Protein AF-0000000072161279 (afdb_homodimer)

Organism: Symbiodinium microadriaticum (NCBI:txid2951)

Secondary structure (DSSP, 8-state):
-EEEEE-SSSS-EEEEES--SEEEEE--HHHHHHH-SSSEEEEEE-GGGEEEES-EEEEEEETTEEEEEETTT--EEEEEETTEEEEEGGGG-BTTB--GGG----EESGGG-SS---SS--B-SSS---TTS--S-----THHHHHHHHHHHHHHHHHHHT-/-EEEEE-SSSS-EEEEES--SEEEEE--HHHHHHH-SSSEEEEEE-GGGEEEES-EEEEEEETTEEEEEETTT--EEEEEETTEEEEEGGGG-BTTB--GGG----EESGGG-SS---SS--B-SSS---TTS--S-----THHHHHHHHHHHHHHHHHHHT-

pLDDT: mean 83.41, std 23.62, range [30.5, 98.81]

Radius of gyration: 21.53 Å; Cα contacts (8 Å, |Δi|>4): 713; chains: 2; bounding box: 60×48×80 Å

Structure (mmCIF, N/CA/C/O backbone):
data_AF-0000000072161279-model_v1
#
loop_
_entity.id
_entity.type
_entity.pdbx_description
1 polymer 'CENP-V/GFA domain-containing protein'
#
loop_
_atom_site.group_PDB
_atom_site.id
_atom_site.type_symbol
_atom_site.label_atom_id
_atom_site.label_alt_id
_atom_site.label_comp_id
_atom_site.label_asym_id
_atom_site.label_entity_id
_atom_site.label_seq_id
_atom_site.pdbx_PDB_ins_code
_atom_site.Cartn_x
_atom_site.Cartn_y
_atom_site.Cartn_z
_atom_site.occupancy
_atom_site.B_iso_or_equiv
_atom_site.auth_seq_id
_atom_site.auth_comp_id
_atom_site.auth_asym_id
_atom_site.auth_atom_id
_atom_site.pdbx_PDB_model_num
ATOM 1 N N . MET A 1 1 ? -3.938 17.875 14.328 1 93.5 1 MET A N 1
ATOM 2 C CA . MET A 1 1 ? -3.998 16.578 14.992 1 93.5 1 MET A CA 1
ATOM 3 C C . MET A 1 1 ? -2.756 16.344 15.852 1 93.5 1 MET A C 1
ATOM 5 O O . MET A 1 1 ? -1.727 16.984 15.641 1 93.5 1 MET A O 1
ATOM 9 N N . ASP A 1 2 ? -2.918 15.57 16.938 1 96.62 2 ASP A N 1
ATOM 10 C CA . ASP A 1 2 ? -1.874 15.078 17.828 1 96.62 2 ASP A CA 1
ATOM 11 C C . ASP A 1 2 ? -2.004 13.578 18.047 1 96.62 2 ASP A C 1
ATOM 13 O O . ASP A 1 2 ? -2.793 13.133 18.891 1 96.62 2 ASP A O 1
ATOM 17 N N . VAL A 1 3 ? -1.207 12.789 17.312 1 96.94 3 VAL A N 1
ATOM 18 C CA . VAL A 1 3 ? -1.351 11.336 17.359 1 96.94 3 VAL A CA 1
ATOM 19 C C . VAL A 1 3 ? 0.025 10.68 17.297 1 96.94 3 VAL A C 1
ATOM 21 O O . VAL A 1 3 ? 0.968 11.25 16.734 1 96.94 3 VAL A O 1
ATOM 24 N N . GLU A 1 4 ? 0.116 9.586 17.969 1 97.94 4 GLU A N 1
ATOM 25 C CA . GLU A 1 4 ? 1.281 8.719 17.844 1 97.94 4 GLU A CA 1
ATOM 26 C C . GLU A 1 4 ? 0.918 7.414 17.141 1 97.94 4 GLU A C 1
ATOM 28 O O . GLU A 1 4 ? -0.061 6.758 17.5 1 97.94 4 GLU A O 1
ATOM 33 N N . VAL A 1 5 ? 1.663 7.121 16.156 1 97.94 5 VAL A N 1
ATOM 34 C CA . VAL A 1 5 ? 1.455 5.875 15.422 1 97.94 5 VAL A CA 1
ATOM 35 C C . VAL A 1 5 ? 2.773 5.109 15.32 1 97.94 5 VAL A C 1
ATOM 37 O O . VAL A 1 5 ? 3.85 5.695 15.469 1 97.94 5 VAL A O 1
ATOM 40 N N . THR A 1 6 ? 2.695 3.768 15.102 1 98.12 6 THR A N 1
ATOM 41 C CA . THR A 1 6 ? 3.906 2.955 15.094 1 98.12 6 THR A CA 1
ATOM 42 C C . THR A 1 6 ? 3.924 2.02 13.891 1 98.12 6 THR A C 1
ATOM 44 O O . THR A 1 6 ? 2.896 1.818 13.234 1 98.12 6 THR A O 1
ATOM 47 N N . CYS A 1 7 ? 5.16 1.545 13.633 1 97.94 7 CYS A N 1
ATOM 48 C CA . CYS A 1 7 ? 5.266 0.43 12.695 1 97.94 7 CYS A CA 1
ATOM 49 C C . CYS A 1 7 ? 4.582 -0.813 13.25 1 97.94 7 CYS A C 1
ATOM 51 O O . CYS A 1 7 ? 4.023 -0.782 14.352 1 97.94 7 CYS A O 1
ATOM 53 N N . CYS A 1 8 ? 4.594 -1.828 12.484 1 96.44 8 CYS A N 1
ATOM 54 C CA . CYS A 1 8 ? 3.855 -3.037 12.836 1 96.44 8 CYS A CA 1
ATOM 55 C C . CYS A 1 8 ? 4.414 -3.67 14.102 1 96.44 8 CYS A C 1
ATOM 57 O O . CYS A 1 8 ? 3.658 -4.156 14.945 1 96.44 8 CYS A O 1
ATOM 59 N N . CYS A 1 9 ? 5.676 -3.676 14.297 1 97.31 9 CYS A N 1
ATOM 60 C CA . CYS A 1 9 ? 6.297 -4.355 15.43 1 97.31 9 CYS A CA 1
ATOM 61 C C . CYS A 1 9 ? 6.445 -3.414 16.625 1 97.31 9 CYS A C 1
ATOM 63 O O . CYS A 1 9 ? 6.762 -3.85 17.734 1 97.31 9 CYS A O 1
ATOM 65 N N . GLY A 1 10 ? 6.312 -2.15 16.375 1 97.81 10 GLY A N 1
ATOM 66 C CA . GLY A 1 10 ? 6.371 -1.2 17.469 1 97.81 10 GLY A CA 1
ATOM 67 C C . GLY A 1 10 ? 7.75 -0.602 17.672 1 97.81 10 GLY A C 1
ATOM 68 O O . GLY A 1 10 ? 7.934 0.272 18.531 1 97.81 10 GLY A O 1
ATOM 69 N N . ASP A 1 11 ? 8.727 -0.953 16.859 1 98.31 11 ASP A N 1
ATOM 70 C CA . ASP A 1 11 ? 10.109 -0.522 17.047 1 98.31 11 ASP A CA 1
ATOM 71 C C . ASP A 1 11 ? 10.289 0.946 16.672 1 98.31 11 ASP A C 1
ATOM 73 O O . ASP A 1 11 ? 11.203 1.612 17.156 1 98.31 11 ASP A O 1
ATOM 77 N N . VAL A 1 12 ? 9.5 1.467 15.789 1 98.75 12 VAL A N 1
ATOM 78 C CA . VAL A 1 12 ? 9.586 2.855 15.344 1 98.75 12 VAL A CA 1
ATOM 79 C C . VAL A 1 12 ? 8.234 3.537 15.539 1 98.75 12 VAL A C 1
ATOM 81 O O . VAL A 1 12 ? 7.188 2.973 15.203 1 98.75 12 VAL A O 1
ATOM 84 N N . ALA A 1 13 ? 8.227 4.727 16.094 1 98.69 13 ALA A N 1
ATOM 85 C CA . ALA A 1 13 ? 7.027 5.52 16.328 1 98.69 13 ALA A CA 1
ATOM 86 C C . ALA A 1 13 ? 7.129 6.887 15.656 1 98.69 13 ALA A C 1
ATOM 88 O O . ALA A 1 13 ? 8.211 7.48 15.602 1 98.69 13 ALA A O 1
ATOM 89 N N . LEU A 1 14 ? 6.062 7.352 15.102 1 98.81 14 LEU A N 1
ATOM 90 C CA . LEU A 1 14 ? 5.91 8.719 14.609 1 98.81 14 LEU A CA 1
ATOM 91 C C . LEU A 1 14 ? 4.961 9.508 15.492 1 98.81 14 LEU A C 1
ATOM 93 O O . LEU A 1 14 ? 3.818 9.102 15.711 1 98.81 14 LEU A O 1
ATOM 97 N N . GLN A 1 15 ? 5.449 10.555 16.031 1 98.75 15 GLN A N 1
ATOM 98 C CA . GLN A 1 15 ? 4.59 11.531 16.688 1 98.75 15 GLN A CA 1
ATOM 99 C C . GLN A 1 15 ? 4.203 12.656 15.727 1 98.75 15 GLN A C 1
ATOM 101 O O . GLN A 1 15 ? 5.07 13.383 15.234 1 98.75 15 GLN A O 1
ATOM 106 N N . ILE A 1 16 ? 2.92 12.758 15.461 1 98.25 16 ILE A N 1
ATOM 107 C CA . ILE A 1 16 ? 2.428 13.758 14.516 1 98.25 16 ILE A CA 1
ATOM 108 C C . ILE A 1 16 ? 1.674 14.852 15.273 1 98.25 16 ILE A C 1
ATOM 110 O O . ILE A 1 16 ? 0.723 14.562 16 1 98.25 16 ILE A O 1
ATOM 114 N N . ARG A 1 17 ? 2.182 16.078 15.062 1 97.31 17 ARG A N 1
ATOM 115 C CA . ARG A 1 17 ? 1.536 17.25 15.648 1 97.31 17 ARG A CA 1
ATOM 116 C C . ARG A 1 17 ? 1.262 18.312 14.594 1 97.31 17 ARG A C 1
ATOM 118 O O . ARG A 1 17 ? 2.193 18.844 13.984 1 97.31 17 ARG A O 1
ATOM 125 N N . GLY A 1 18 ? 0.03 18.609 14.398 1 94 18 GLY A N 1
ATOM 126 C CA . GLY A 1 18 ? -0.326 19.641 13.438 1 94 18 GLY A CA 1
ATOM 127 C C . GLY A 1 18 ? -1.234 19.125 12.328 1 94 18 GLY A C 1
ATOM 128 O O . GLY A 1 18 ? -1.704 17.984 12.383 1 94 18 GLY A O 1
ATOM 129 N N . THR A 1 19 ? -1.524 20.031 11.414 1 92.69 19 THR A N 1
ATOM 130 C CA . THR A 1 19 ? -2.395 19.75 10.281 1 92.69 19 THR A CA 1
ATOM 131 C C . THR A 1 19 ? -1.573 19.469 9.031 1 92.69 19 THR A C 1
ATOM 133 O O . THR A 1 19 ? -0.547 20.109 8.797 1 92.69 19 THR A O 1
ATOM 136 N N . PRO A 1 20 ? -2.039 18.422 8.273 1 96.38 20 PRO A N 1
ATOM 137 C CA . PRO A 1 20 ? -1.331 18.219 7.008 1 96.38 20 PRO A CA 1
ATOM 138 C C . PRO A 1 20 ? -1.441 19.422 6.074 1 96.38 20 PRO A C 1
ATOM 140 O O . PRO A 1 20 ? -2.438 20.141 6.109 1 96.38 20 PRO A O 1
ATOM 143 N N . VAL A 1 21 ? -0.394 19.609 5.348 1 93.31 21 VAL A N 1
ATOM 144 C CA . VAL A 1 21 ? -0.423 20.578 4.266 1 93.31 21 VAL A CA 1
ATOM 145 C C . VAL A 1 21 ? -1.441 20.156 3.211 1 93.31 21 VAL A C 1
ATOM 147 O O . VAL A 1 21 ? -2.129 21 2.629 1 93.31 21 VAL A O 1
ATOM 150 N N . SER A 1 22 ? -1.491 18.891 3.002 1 93.94 22 SER A N 1
ATOM 151 C CA . SER A 1 22 ? -2.406 18.281 2.045 1 93.94 22 SER A CA 1
ATOM 152 C C . SER A 1 22 ? -2.432 16.766 2.201 1 93.94 22 SER A C 1
ATOM 154 O O . SER A 1 22 ? -1.776 16.219 3.09 1 93.94 22 SER A O 1
ATOM 156 N N . ALA A 1 23 ? -3.26 16.156 1.443 1 96.69 23 ALA A N 1
ATOM 157 C CA . ALA A 1 23 ? -3.322 14.703 1.304 1 96.69 23 ALA A CA 1
ATOM 158 C C . ALA A 1 23 ? -3.766 14.305 -0.101 1 96.69 23 ALA A C 1
ATOM 160 O O . ALA A 1 23 ? -4.613 14.969 -0.702 1 96.69 23 ALA A O 1
ATOM 161 N N . CYS A 1 24 ? -3.191 13.203 -0.609 1 96.88 24 CYS A N 1
ATOM 162 C CA . CYS A 1 24 ? -3.506 12.859 -1.991 1 96.88 24 CYS A CA 1
ATOM 163 C C . CYS A 1 24 ? -3.27 11.375 -2.252 1 96.88 24 CYS A C 1
ATOM 165 O O . CYS A 1 24 ? -2.697 10.68 -1.414 1 96.88 24 CYS A O 1
ATOM 167 N N . TYR A 1 25 ? -3.82 10.906 -3.377 1 97.69 25 TYR A N 1
ATOM 168 C CA . TYR A 1 25 ? -3.451 9.641 -3.996 1 97.69 25 TYR A CA 1
ATOM 169 C C . TYR A 1 25 ? -2.42 9.852 -5.098 1 97.69 25 TYR A C 1
ATOM 171 O O . TYR A 1 25 ? -2.639 10.641 -6.02 1 97.69 25 TYR A O 1
ATOM 179 N N . CYS A 1 26 ? -1.333 9.18 -4.992 1 97.19 26 CYS A N 1
ATOM 180 C CA . CYS A 1 26 ? -0.296 9.305 -6.012 1 97.19 26 CYS A CA 1
ATOM 181 C C . CYS A 1 26 ? -0.238 8.055 -6.883 1 97.19 26 CYS A C 1
ATOM 183 O O . CYS A 1 26 ? -0.151 6.938 -6.371 1 97.19 26 CYS A O 1
ATOM 185 N N . HIS A 1 27 ? -0.229 8.25 -8.188 1 97 27 HIS A N 1
ATOM 186 C CA . HIS A 1 27 ? -0.218 7.145 -9.141 1 97 27 HIS A CA 1
ATOM 187 C C . HIS A 1 27 ? 1.11 7.078 -9.891 1 97 27 HIS A C 1
ATOM 189 O O . HIS A 1 27 ? 1.216 6.402 -10.914 1 97 27 HIS A O 1
ATOM 195 N N . CYS A 1 28 ? 2.148 7.742 -9.43 1 94.12 28 CYS A N 1
ATOM 196 C CA . CYS A 1 28 ? 3.396 7.738 -10.188 1 94.12 28 CYS A CA 1
ATOM 197 C C . CYS A 1 28 ? 4.07 6.375 -10.109 1 94.12 28 CYS A C 1
ATOM 199 O O . CYS A 1 28 ? 3.824 5.602 -9.188 1 94.12 28 CYS A O 1
ATOM 201 N N . ASN A 1 29 ? 4.965 6.172 -11.047 1 92.75 29 ASN A N 1
ATOM 202 C CA . ASN A 1 29 ? 5.668 4.898 -11.133 1 92.75 29 ASN A CA 1
ATOM 203 C C . ASN A 1 29 ? 6.605 4.695 -9.945 1 92.75 29 ASN A C 1
ATOM 205 O O . ASN A 1 29 ? 6.73 3.582 -9.43 1 92.75 29 ASN A O 1
ATOM 209 N N . ALA A 1 30 ? 7.238 5.676 -9.539 1 91.38 30 ALA A N 1
ATOM 210 C CA . ALA A 1 30 ? 8.219 5.559 -8.469 1 91.38 30 ALA A CA 1
ATOM 211 C C . ALA A 1 30 ? 7.562 5.09 -7.172 1 91.38 30 ALA A C 1
ATOM 213 O O . ALA A 1 30 ? 8.062 4.184 -6.508 1 91.38 30 ALA A O 1
ATOM 214 N N . CYS A 1 31 ? 6.402 5.684 -6.824 1 94.44 31 CYS A N 1
ATOM 215 C CA . CYS A 1 31 ? 5.707 5.281 -5.609 1 94.44 31 CYS A CA 1
ATOM 216 C C . CYS A 1 31 ? 5.176 3.857 -5.73 1 94.44 31 CYS A C 1
ATOM 218 O O . CYS A 1 31 ? 5.258 3.076 -4.781 1 94.44 31 CYS A O 1
ATOM 220 N N . ARG A 1 32 ? 4.66 3.576 -6.891 1 95.62 32 ARG A N 1
ATOM 221 C CA . ARG A 1 32 ? 4.152 2.223 -7.094 1 95.62 32 ARG A CA 1
ATOM 222 C C . ARG A 1 32 ? 5.273 1.195 -6.973 1 95.62 32 ARG A C 1
ATOM 224 O O . ARG A 1 32 ? 5.102 0.153 -6.336 1 95.62 32 ARG A O 1
ATOM 231 N N . ARG A 1 33 ? 6.395 1.503 -7.551 1 94 33 ARG A N 1
ATOM 232 C CA . ARG A 1 33 ? 7.539 0.6 -7.52 1 94 33 ARG A CA 1
ATOM 233 C C . ARG A 1 33 ? 8.031 0.394 -6.09 1 94 33 ARG A C 1
ATOM 235 O O . ARG A 1 33 ? 8.445 -0.708 -5.723 1 94 33 ARG A O 1
ATOM 242 N N . TYR A 1 34 ? 7.965 1.351 -5.312 1 95.06 34 TYR A N 1
ATOM 243 C CA . TYR A 1 34 ? 8.484 1.248 -3.951 1 95.06 34 TYR A CA 1
ATOM 244 C C . TYR A 1 34 ? 7.469 0.583 -3.029 1 95.06 34 TYR A C 1
ATOM 246 O O . TYR A 1 34 ? 7.797 -0.369 -2.318 1 95.06 34 TYR A O 1
ATOM 254 N N . THR A 1 35 ? 6.207 1.082 -3.041 1 95.81 35 THR A N 1
ATOM 255 C CA . THR A 1 35 ? 5.211 0.649 -2.068 1 95.81 35 THR A CA 1
ATOM 256 C C . THR A 1 35 ? 4.582 -0.676 -2.494 1 95.81 35 THR A C 1
ATOM 258 O O . THR A 1 35 ? 3.945 -1.354 -1.685 1 95.81 35 THR A O 1
ATOM 261 N N . LYS A 1 36 ? 4.676 -0.946 -3.783 1 96.69 36 LYS A N 1
ATOM 262 C CA . LYS A 1 36 ? 4.062 -2.129 -4.379 1 96.69 36 LYS A CA 1
ATOM 263 C C . LYS A 1 36 ? 2.545 -2.104 -4.219 1 96.69 36 LYS A C 1
ATOM 265 O O . LYS A 1 36 ? 1.917 -3.146 -4.027 1 96.69 36 LYS A O 1
ATOM 270 N N . GLN A 1 37 ? 2.039 -0.909 -4.262 1 96.31 37 GLN A N 1
ATOM 271 C CA . GLN A 1 37 ? 0.603 -0.654 -4.242 1 96.31 37 GLN A CA 1
ATOM 272 C C . GLN A 1 37 ? 0.127 -0.082 -5.574 1 96.31 37 GLN A C 1
ATOM 274 O O . GLN A 1 37 ? 0.93 0.432 -6.355 1 96.31 37 GLN A O 1
ATOM 279 N N . LEU A 1 38 ? -1.146 -0.245 -5.793 1 97.06 38 LEU A N 1
ATOM 280 C CA . LEU A 1 38 ? -1.704 0.259 -7.043 1 97.06 38 LEU A CA 1
ATOM 281 C C . LEU A 1 38 ? -1.578 1.776 -7.125 1 97.06 38 LEU A C 1
ATOM 283 O O . LEU A 1 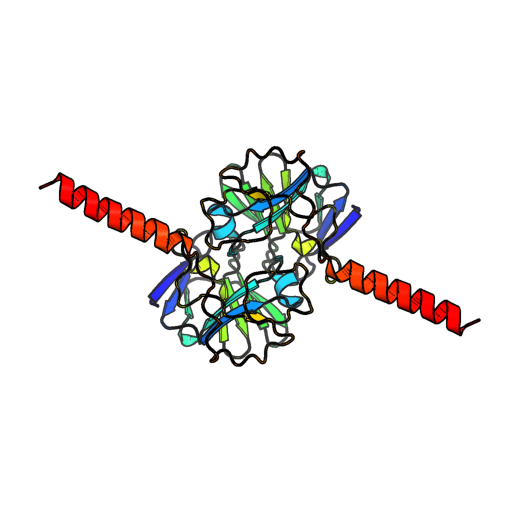38 ? -1.4 2.332 -8.211 1 97.06 38 LEU A O 1
ATOM 287 N N . PHE A 1 39 ? -1.694 2.414 -6.027 1 97.44 39 PHE A N 1
ATOM 288 C CA . PHE A 1 39 ? -1.416 3.828 -5.805 1 97.44 39 PHE A CA 1
ATOM 289 C C . PHE A 1 39 ? -1.145 4.102 -4.328 1 97.44 39 PHE A C 1
ATOM 291 O O . PHE A 1 39 ? -1.518 3.303 -3.467 1 97.44 39 PHE A O 1
ATOM 298 N N . SER A 1 40 ? -0.458 5.121 -4.051 1 97.31 40 SER A N 1
ATOM 299 C CA . SER A 1 40 ? -0.125 5.473 -2.676 1 97.31 40 SER A CA 1
ATOM 300 C C . SER A 1 40 ? -1.101 6.504 -2.117 1 97.31 40 SER A C 1
ATOM 302 O O . SER A 1 40 ? -1.525 7.414 -2.832 1 97.31 40 SER A O 1
ATOM 304 N N . SER A 1 41 ? -1.44 6.367 -0.912 1 98.12 41 SER A N 1
ATOM 305 C CA . SER A 1 41 ? -2.232 7.328 -0.153 1 98.12 41 SER A CA 1
ATOM 306 C C . SER A 1 41 ? -1.39 8.023 0.91 1 98.12 41 SER A C 1
ATOM 308 O O . SER A 1 41 ? -0.964 7.395 1.881 1 98.12 41 SER A O 1
ATOM 310 N N . MET A 1 42 ? -1.215 9.352 0.746 1 97.88 42 MET A N 1
ATOM 311 C CA . MET A 1 42 ? -0.241 10.023 1.6 1 97.88 42 MET A CA 1
ATOM 312 C C . MET A 1 42 ? -0.814 11.328 2.156 1 97.88 42 MET A C 1
ATOM 314 O O . MET A 1 42 ? -1.516 12.055 1.451 1 97.88 42 MET A O 1
ATOM 318 N N . ALA A 1 43 ? -0.543 11.562 3.379 1 98.12 43 ALA A N 1
ATOM 319 C CA . ALA A 1 43 ? -0.736 12.867 4.008 1 98.12 43 ALA A CA 1
ATOM 320 C C . ALA A 1 43 ? 0.581 13.633 4.098 1 98.12 43 ALA A C 1
ATOM 322 O O . ALA A 1 43 ? 1.595 13.086 4.539 1 98.12 43 ALA A O 1
ATOM 323 N N . LEU A 1 44 ? 0.591 14.852 3.666 1 97.69 44 LEU A N 1
ATOM 324 C CA . LEU A 1 44 ? 1.799 15.664 3.568 1 97.69 44 LEU A CA 1
ATOM 325 C C . LEU A 1 44 ? 1.902 16.625 4.746 1 97.69 44 LEU A C 1
ATOM 327 O O . LEU A 1 44 ? 0.968 17.391 5.016 1 97.69 44 LEU A O 1
ATOM 331 N N . PHE A 1 45 ? 3.051 16.578 5.414 1 98 45 PHE A N 1
ATOM 332 C CA . PHE A 1 45 ? 3.275 17.406 6.598 1 98 45 PHE A CA 1
ATOM 333 C C . PHE A 1 45 ? 4.555 18.219 6.449 1 98 45 PHE A C 1
ATOM 335 O O . PHE A 1 45 ? 5.477 17.812 5.738 1 98 45 PHE A O 1
ATOM 342 N N . SER A 1 46 ? 4.543 19.344 7.168 1 97.44 46 SER A N 1
ATOM 343 C CA . SER A 1 46 ? 5.84 19.953 7.445 1 97.44 46 SER A CA 1
ATOM 344 C C . SER A 1 46 ? 6.734 19 8.234 1 97.44 46 SER A C 1
ATOM 346 O O . SER A 1 46 ? 6.258 18.281 9.117 1 97.44 46 SER A O 1
ATOM 348 N N . PRO A 1 47 ? 8.023 19.031 7.891 1 97.25 47 PRO A N 1
ATOM 349 C CA . PRO A 1 47 ? 8.914 18.109 8.586 1 97.25 47 PRO A CA 1
ATOM 350 C C . PRO A 1 47 ? 8.844 18.25 10.109 1 97.25 47 PRO A C 1
ATOM 352 O O . PRO A 1 47 ? 8.922 17.25 10.828 1 97.25 47 PRO A O 1
ATOM 355 N N . SER A 1 48 ? 8.641 19.406 10.617 1 97.62 48 SER A N 1
ATOM 356 C CA . SER A 1 48 ? 8.602 19.641 12.062 1 97.62 48 SER A CA 1
ATOM 357 C C . SER A 1 48 ? 7.363 19.016 12.688 1 97.62 48 SER A C 1
ATOM 359 O O . SER A 1 48 ? 7.305 18.844 13.906 1 97.62 48 SER A O 1
ATOM 361 N N . ALA A 1 49 ? 6.383 18.688 11.883 1 98.31 49 ALA A N 1
ATOM 362 C CA . ALA A 1 49 ? 5.133 18.141 12.391 1 98.31 49 ALA A CA 1
ATOM 363 C C . ALA A 1 49 ? 5.266 16.641 12.656 1 98.31 49 ALA A C 1
ATOM 365 O O . ALA A 1 49 ? 4.402 16.047 13.305 1 98.31 49 ALA A O 1
ATOM 366 N N . VAL A 1 50 ? 6.32 16 12.18 1 98.69 50 VAL A N 1
ATOM 367 C CA . VAL A 1 50 ? 6.48 14.562 12.297 1 98.69 50 VAL A CA 1
ATOM 368 C C . VAL A 1 50 ? 7.789 14.242 13.016 1 98.69 50 VAL A C 1
ATOM 370 O O . VAL A 1 50 ? 8.875 14.391 12.445 1 98.69 50 VAL A O 1
ATOM 373 N N . GLU A 1 51 ? 7.676 13.781 14.211 1 98.62 51 GLU A N 1
ATOM 374 C CA . GLU A 1 51 ? 8.836 13.359 14.984 1 98.62 51 GLU A CA 1
ATOM 375 C C . GLU A 1 51 ? 8.984 11.836 14.969 1 98.62 51 GLU A C 1
ATOM 377 O O . GLU A 1 51 ? 8.023 11.109 15.211 1 98.62 51 GLU A O 1
ATOM 382 N N . VAL A 1 52 ? 10.164 11.398 14.703 1 98.62 52 VAL A N 1
ATOM 383 C CA . VAL A 1 52 ? 10.43 9.961 14.594 1 98.62 52 VAL A CA 1
ATOM 384 C C . VAL A 1 52 ? 11.156 9.477 15.844 1 98.62 52 VAL A C 1
ATOM 386 O O . VAL A 1 52 ? 12.164 10.055 16.25 1 98.62 52 VAL A O 1
ATOM 389 N N . ARG A 1 53 ? 10.617 8.484 16.484 1 98.56 53 ARG A N 1
ATOM 390 C CA . ARG A 1 53 ? 11.273 7.773 17.578 1 98.56 53 ARG A CA 1
ATOM 391 C C . ARG A 1 53 ? 11.617 6.344 17.172 1 98.56 53 ARG A C 1
ATOM 393 O O . ARG A 1 53 ? 10.773 5.621 16.641 1 98.56 53 ARG A O 1
ATOM 400 N N . GLY A 1 54 ? 12.844 5.902 17.422 1 98.31 54 GLY A N 1
ATOM 401 C CA . GLY A 1 54 ? 13.367 4.641 16.922 1 98.31 54 GLY A CA 1
ATOM 402 C C . GLY A 1 54 ? 14.25 4.793 15.703 1 98.31 54 GLY A C 1
ATOM 403 O O . GLY A 1 54 ? 14.625 5.91 15.336 1 98.31 54 GLY A O 1
ATOM 404 N N . THR A 1 55 ? 14.664 3.688 15.164 1 97.06 55 THR A N 1
ATOM 405 C CA . THR A 1 55 ? 15.555 3.721 14.008 1 97.06 55 THR A CA 1
ATOM 406 C C . THR A 1 55 ? 14.82 3.314 12.742 1 97.06 55 THR A C 1
ATOM 408 O O . THR A 1 55 ? 14.391 2.168 12.602 1 97.06 55 THR A O 1
ATOM 411 N N . ALA A 1 56 ? 14.672 4.25 11.859 1 98.06 56 ALA A N 1
ATOM 412 C CA . ALA A 1 56 ? 14.117 3.994 10.531 1 98.06 56 ALA A CA 1
ATOM 413 C C . ALA A 1 56 ? 15.227 3.85 9.492 1 98.06 56 ALA A C 1
ATOM 415 O O . ALA A 1 56 ? 16.188 4.609 9.5 1 98.06 56 ALA A O 1
ATOM 416 N N . THR A 1 57 ? 15.078 2.865 8.695 1 98.25 57 THR A N 1
ATOM 417 C CA . THR A 1 57 ? 16.031 2.662 7.605 1 98.25 57 THR A CA 1
ATOM 418 C C . THR A 1 57 ? 15.617 3.451 6.367 1 98.25 57 THR A C 1
ATOM 420 O O . THR A 1 57 ? 14.438 3.463 6 1 98.25 57 THR A O 1
ATOM 423 N N . SER A 1 58 ? 16.562 4.117 5.793 1 98.06 58 SER A N 1
ATOM 424 C CA . SER A 1 58 ? 16.266 4.969 4.648 1 98.06 58 SER A CA 1
ATOM 425 C C . SER A 1 58 ? 16.703 4.316 3.342 1 98.06 58 SER A C 1
ATOM 427 O O . SER A 1 58 ? 17.703 3.586 3.312 1 98.06 58 SER A O 1
ATOM 429 N N . TYR A 1 59 ? 15.945 4.516 2.312 1 98.12 59 TYR A N 1
ATOM 430 C CA . TYR A 1 59 ? 16.281 4.188 0.931 1 98.12 59 TYR A CA 1
ATOM 431 C C . TYR A 1 59 ? 15.875 5.312 -0.011 1 98.12 59 TYR A C 1
ATOM 433 O O . TYR A 1 59 ? 14.688 5.613 -0.149 1 98.12 59 TYR A O 1
ATOM 441 N N . ALA A 1 60 ? 16.844 5.879 -0.67 1 95.56 60 ALA A N 1
ATOM 442 C CA . ALA A 1 60 ? 16.562 6.965 -1.602 1 95.56 60 ALA A CA 1
ATOM 443 C C . ALA A 1 60 ? 16.219 6.426 -2.986 1 95.56 60 ALA A C 1
ATOM 445 O O . ALA A 1 60 ? 17.031 5.727 -3.605 1 95.56 60 ALA A O 1
ATOM 446 N N . THR A 1 61 ? 15.008 6.719 -3.426 1 92.06 61 THR A N 1
ATOM 447 C CA . THR A 1 61 ? 14.617 6.297 -4.766 1 92.06 61 THR A CA 1
ATOM 448 C C . THR A 1 61 ? 15.062 7.316 -5.809 1 92.06 61 THR A C 1
ATOM 450 O O . THR A 1 61 ? 15.109 7.012 -7.004 1 92.06 61 THR A O 1
ATOM 453 N N . SER A 1 62 ? 15.266 8.508 -5.406 1 88.81 62 SER A N 1
ATOM 454 C CA . SER A 1 62 ? 15.852 9.57 -6.219 1 88.81 62 SER A CA 1
ATOM 455 C C . SER A 1 62 ? 16.656 10.539 -5.363 1 88.81 62 SER A C 1
ATOM 457 O O . SER A 1 62 ? 16.734 10.391 -4.141 1 88.81 62 SER A O 1
ATOM 459 N N . ALA A 1 63 ? 17.312 11.492 -6.035 1 89.19 63 ALA A N 1
ATOM 460 C CA . ALA A 1 63 ? 18.109 12.484 -5.312 1 89.19 63 ALA A CA 1
ATOM 461 C C . ALA A 1 63 ? 17.219 13.305 -4.375 1 89.19 63 ALA A C 1
ATOM 463 O O . ALA A 1 63 ? 17.672 13.781 -3.334 1 89.19 63 ALA A O 1
ATOM 464 N N . ASP A 1 64 ? 15.93 13.367 -4.684 1 89.31 64 ASP A N 1
ATOM 465 C CA . ASP A 1 64 ? 15.07 14.297 -3.953 1 89.31 64 ASP A CA 1
ATOM 466 C C . ASP A 1 64 ? 14.023 13.547 -3.137 1 89.31 64 ASP A C 1
ATOM 468 O O . ASP A 1 64 ? 13.133 14.164 -2.547 1 89.31 64 ASP A O 1
ATOM 472 N N . LEU A 1 65 ? 14.125 12.219 -3.107 1 94 65 LEU A N 1
ATOM 473 C CA . LEU A 1 65 ? 13.094 11.445 -2.43 1 94 65 LEU A CA 1
ATOM 474 C C . LEU A 1 65 ? 13.695 10.289 -1.651 1 94 65 LEU A C 1
ATOM 476 O O . LEU A 1 65 ? 14.289 9.383 -2.24 1 94 65 LEU A O 1
ATOM 480 N N . ALA A 1 66 ? 13.562 10.344 -0.36 1 97.12 66 ALA A N 1
ATOM 481 C CA . ALA A 1 66 ? 14.008 9.266 0.529 1 97.12 66 ALA A CA 1
ATOM 482 C C . ALA A 1 66 ? 12.812 8.586 1.192 1 97.12 66 ALA A C 1
ATOM 484 O O . ALA A 1 66 ? 11.883 9.25 1.644 1 97.12 66 ALA A O 1
ATOM 485 N N . ARG A 1 67 ? 12.852 7.281 1.24 1 97.62 67 ARG A N 1
ATOM 486 C CA . ARG A 1 67 ? 11.812 6.453 1.836 1 97.62 67 ARG A CA 1
ATOM 487 C C . ARG A 1 67 ? 12.305 5.789 3.117 1 97.62 67 ARG A C 1
ATOM 489 O O . ARG A 1 67 ? 13.445 5.332 3.186 1 97.62 67 ARG A O 1
ATOM 496 N N . PHE A 1 68 ? 11.477 5.758 4.102 1 98.62 68 PHE A N 1
ATOM 497 C CA . PHE A 1 68 ? 11.883 5.246 5.406 1 98.62 68 PHE A CA 1
ATOM 498 C C . PHE A 1 68 ? 11 4.078 5.828 1 98.62 68 PHE A C 1
ATOM 500 O O . PHE A 1 68 ? 9.773 4.145 5.707 1 98.62 68 PHE A O 1
ATOM 507 N N . HIS A 1 69 ? 11.648 2.99 6.266 1 98.62 69 HIS A N 1
ATOM 508 C CA . HIS A 1 69 ? 10.938 1.792 6.699 1 98.62 69 HIS A CA 1
ATOM 509 C C . HIS A 1 69 ? 11.57 1.205 7.961 1 98.62 69 HIS A C 1
ATOM 511 O O . HIS A 1 69 ? 12.688 1.562 8.32 1 98.62 69 HIS A O 1
ATOM 517 N N . CYS A 1 70 ? 10.805 0.42 8.688 1 98.56 70 CYS A N 1
ATOM 518 C CA . CYS A 1 70 ? 11.336 -0.328 9.828 1 98.56 70 CYS A CA 1
ATOM 519 C C . CYS A 1 70 ? 12.148 -1.53 9.352 1 98.56 70 CYS A C 1
ATOM 521 O O . CYS A 1 70 ? 11.664 -2.334 8.555 1 98.56 70 CYS A O 1
ATOM 523 N N . ALA A 1 71 ? 13.289 -1.717 9.859 1 97.31 71 ALA A N 1
ATOM 524 C CA . ALA A 1 71 ? 14.164 -2.801 9.43 1 97.31 71 ALA A CA 1
ATOM 525 C C . ALA A 1 71 ? 13.641 -4.156 9.898 1 97.31 71 ALA A C 1
ATOM 527 O O . ALA A 1 71 ? 13.844 -5.172 9.227 1 97.31 71 ALA A O 1
ATOM 528 N N . ARG A 1 72 ? 12.969 -4.152 10.992 1 97.62 72 ARG A N 1
ATOM 529 C CA . ARG A 1 72 ? 12.539 -5.418 11.57 1 97.62 72 ARG A CA 1
ATOM 530 C C . ARG A 1 72 ? 11.273 -5.93 10.898 1 97.62 72 ARG A C 1
ATOM 532 O O . ARG A 1 72 ? 11.219 -7.082 10.461 1 97.62 72 ARG A O 1
ATOM 539 N N . CYS A 1 73 ? 10.297 -5.082 10.789 1 97.81 73 CYS A N 1
ATOM 540 C CA . CYS A 1 73 ? 9.023 -5.59 10.297 1 97.81 73 CYS A CA 1
ATOM 541 C C . CYS A 1 73 ? 8.797 -5.18 8.844 1 97.81 73 CYS A C 1
ATOM 543 O O . CYS A 1 73 ? 7.914 -5.719 8.172 1 97.81 73 CYS A O 1
ATOM 545 N N . GLY A 1 74 ? 9.523 -4.227 8.375 1 97.56 74 GLY A N 1
ATOM 546 C CA . GLY A 1 74 ? 9.414 -3.859 6.973 1 97.56 74 GLY A CA 1
ATOM 547 C C . GLY A 1 74 ? 8.375 -2.787 6.719 1 97.56 74 GLY A C 1
ATOM 548 O O . GLY A 1 74 ? 8.242 -2.299 5.594 1 97.56 74 GLY A O 1
ATOM 549 N N . SER A 1 75 ? 7.656 -2.301 7.699 1 97.81 75 SER A N 1
ATOM 550 C CA . SER A 1 75 ? 6.609 -1.301 7.512 1 97.81 75 SER A CA 1
ATOM 551 C C . SER A 1 75 ? 7.164 -0.039 6.859 1 97.81 75 SER A C 1
ATOM 553 O O . SER A 1 75 ? 8.219 0.458 7.254 1 97.81 75 SER A O 1
ATOM 555 N N . HIS A 1 76 ? 6.457 0.41 5.832 1 98.06 76 HIS A N 1
ATOM 556 C CA . HIS A 1 76 ? 6.707 1.743 5.297 1 98.06 76 HIS A CA 1
ATOM 557 C C . HIS A 1 76 ? 6.258 2.824 6.273 1 98.06 76 HIS A C 1
ATOM 559 O O . HIS A 1 76 ? 5.102 2.834 6.703 1 98.06 76 HIS A O 1
ATOM 565 N N . LEU A 1 77 ? 7.125 3.768 6.594 1 98.56 77 LEU A N 1
ATOM 566 C CA . LEU A 1 77 ? 6.84 4.699 7.68 1 98.56 77 LEU A CA 1
ATOM 567 C C . LEU A 1 77 ? 6.5 6.082 7.129 1 98.56 77 LEU A C 1
ATOM 569 O O . LEU A 1 77 ? 5.473 6.664 7.484 1 98.56 77 LEU A O 1
ATOM 573 N N . TYR A 1 78 ? 7.383 6.633 6.395 1 98.62 78 TYR A N 1
ATOM 574 C CA . TYR A 1 78 ? 7.207 7.953 5.797 1 98.62 78 TYR A CA 1
ATOM 575 C C . TYR A 1 78 ? 8.211 8.18 4.672 1 98.62 78 TYR A C 1
ATOM 577 O O . TYR A 1 78 ? 9.078 7.336 4.426 1 98.62 78 TYR A O 1
ATOM 585 N N . GLU A 1 79 ? 7.996 9.203 3.949 1 98.12 79 GLU A N 1
ATOM 586 C CA . GLU A 1 79 ? 8.898 9.672 2.9 1 98.12 79 GLU A CA 1
ATOM 587 C C . GLU A 1 79 ? 9.281 11.133 3.107 1 98.12 79 GLU A C 1
ATOM 589 O O . GLU A 1 79 ? 8.531 11.891 3.721 1 98.12 79 GLU A O 1
ATOM 594 N N . GLU A 1 80 ? 10.445 11.43 2.615 1 97.25 80 GLU A N 1
ATOM 595 C CA . GLU A 1 80 ? 10.914 12.812 2.674 1 97.25 80 GLU A CA 1
ATOM 596 C C . GLU A 1 80 ? 11.297 13.32 1.287 1 97.25 80 GLU A C 1
ATOM 598 O O . GLU A 1 80 ? 12.094 12.695 0.583 1 97.25 80 GLU A O 1
ATOM 603 N N . GLY A 1 81 ? 10.734 14.375 0.908 1 93.75 81 GLY A N 1
ATOM 604 C CA . GLY A 1 81 ? 10.992 15.023 -0.366 1 93.75 81 GLY A CA 1
ATOM 605 C C . GLY A 1 81 ? 10.273 16.344 -0.514 1 93.75 81 GLY A C 1
ATOM 606 O O . GLY A 1 81 ? 9.195 16.547 0.049 1 93.75 81 GLY A O 1
ATOM 607 N N . GLY A 1 82 ? 10.906 17.328 -1.249 1 90.38 82 GLY A N 1
ATOM 608 C CA . GLY A 1 82 ? 10.266 18.609 -1.483 1 90.38 82 GLY A CA 1
ATOM 609 C C . GLY A 1 82 ? 10.055 19.406 -0.212 1 90.38 82 GLY A C 1
ATOM 610 O O . GLY A 1 82 ? 9.086 20.172 -0.105 1 90.38 82 GLY A O 1
ATOM 611 N N . GLY A 1 83 ? 10.82 19.172 0.74 1 94.38 83 GLY A N 1
ATOM 612 C CA . GLY A 1 83 ? 10.703 19.875 2.002 1 94.38 83 GLY A CA 1
ATOM 613 C C . GLY A 1 83 ? 9.555 19.375 2.859 1 94.38 83 GLY A C 1
ATOM 614 O O . GLY A 1 83 ? 9.133 20.062 3.799 1 94.38 83 GLY A O 1
ATOM 615 N N . LEU A 1 84 ? 9.016 18.219 2.514 1 96.56 84 LEU A N 1
ATOM 616 C CA . LEU A 1 84 ? 7.871 17.672 3.232 1 96.56 84 LEU A CA 1
ATOM 617 C C . LEU A 1 84 ? 8.188 16.266 3.76 1 96.56 84 LEU A C 1
ATOM 619 O O . LEU A 1 84 ? 9.117 15.617 3.285 1 96.56 84 LEU A O 1
ATOM 623 N N . ARG A 1 85 ? 7.484 15.906 4.773 1 98.06 85 ARG A N 1
ATOM 624 C CA . ARG A 1 85 ? 7.359 14.508 5.172 1 98.06 85 ARG A CA 1
ATOM 625 C C . ARG A 1 85 ? 5.977 13.961 4.84 1 98.06 85 ARG A C 1
ATOM 627 O O . ARG A 1 85 ? 4.961 14.562 5.211 1 98.06 85 ARG A O 1
ATOM 634 N N . MET A 1 86 ? 5.957 12.914 4.109 1 97.94 86 MET A N 1
ATOM 635 C CA . MET A 1 86 ? 4.719 12.273 3.672 1 97.94 86 MET A CA 1
ATOM 636 C C . MET A 1 86 ? 4.477 10.977 4.434 1 97.94 86 MET A C 1
ATOM 638 O O . MET A 1 86 ? 5.34 10.102 4.465 1 97.94 86 MET A O 1
ATOM 642 N N . VAL A 1 87 ? 3.307 10.883 5.059 1 98.62 87 VAL A N 1
ATOM 643 C CA . VAL A 1 87 ? 2.961 9.75 5.914 1 98.62 87 VAL A CA 1
ATOM 644 C C . VAL A 1 87 ? 1.784 8.992 5.312 1 98.62 87 VAL A C 1
ATOM 646 O O . VAL A 1 87 ? 0.785 9.594 4.914 1 98.62 87 VAL A O 1
ATOM 649 N N . PRO A 1 88 ? 1.938 7.629 5.199 1 98.62 88 PRO A N 1
ATOM 650 C CA . PRO A 1 88 ? 0.78 6.867 4.727 1 98.62 88 PRO A CA 1
ATOM 651 C C . PRO A 1 88 ? -0.482 7.152 5.535 1 98.62 88 PRO A C 1
ATOM 653 O O . PRO A 1 88 ? -0.462 7.066 6.766 1 98.62 88 PRO A O 1
ATOM 656 N N . ILE A 1 89 ? -1.58 7.398 4.863 1 98.25 89 ILE A N 1
ATOM 657 C CA . ILE A 1 89 ? -2.83 7.793 5.504 1 98.25 89 ILE A CA 1
ATOM 658 C C . ILE A 1 89 ? -3.348 6.652 6.375 1 98.25 89 ILE A C 1
ATOM 660 O O . ILE A 1 89 ? -3.9 6.891 7.453 1 98.25 89 ILE A O 1
ATOM 664 N N . ALA A 1 90 ? -3.166 5.441 5.918 1 97.44 90 ALA A N 1
ATOM 665 C CA . ALA A 1 90 ? -3.666 4.277 6.645 1 97.44 90 ALA A CA 1
ATOM 666 C C . ALA A 1 90 ? -3.064 4.207 8.047 1 97.44 90 ALA A C 1
ATOM 668 O O . ALA A 1 90 ? -3.686 3.676 8.969 1 97.44 90 ALA A O 1
ATOM 669 N N . MET A 1 91 ? -1.846 4.727 8.242 1 97.25 91 MET A N 1
ATOM 670 C CA . MET A 1 91 ? -1.21 4.75 9.555 1 97.25 91 MET A CA 1
ATOM 671 C C . MET A 1 91 ? -1.979 5.652 10.516 1 97.25 91 MET A C 1
ATOM 673 O O . MET A 1 91 ? -1.856 5.516 11.734 1 97.25 91 MET A O 1
ATOM 677 N N . LEU A 1 92 ? -2.703 6.52 9.938 1 96.62 92 LEU A N 1
ATOM 678 C CA . LEU A 1 92 ? -3.361 7.551 10.727 1 96.62 92 LEU A CA 1
ATOM 679 C C . LEU A 1 92 ? -4.816 7.184 11 1 96.62 92 LEU A C 1
ATOM 681 O O . LEU A 1 92 ? -5.551 7.953 11.625 1 96.62 92 LEU A O 1
ATOM 685 N N . ALA A 1 93 ? -5.203 5.996 10.508 1 92.88 93 ALA A N 1
ATOM 686 C CA . ALA A 1 93 ? -6.562 5.52 10.742 1 92.88 93 ALA A CA 1
ATOM 687 C C . ALA A 1 93 ? -6.82 5.305 12.234 1 92.88 93 ALA A C 1
ATOM 689 O O . ALA A 1 93 ? -5.934 4.859 12.969 1 92.88 93 ALA A O 1
ATOM 690 N N . GLN A 1 94 ? -7.938 5.617 12.703 1 89.44 94 GLN A N 1
ATOM 691 C CA . GLN A 1 94 ? -8.453 5.344 14.039 1 89.44 94 GLN A CA 1
ATOM 692 C C . GLN A 1 94 ? -9.641 4.391 13.992 1 89.44 94 GLN A C 1
ATOM 694 O O . GLN A 1 94 ? -10.766 4.805 13.719 1 89.44 94 GLN A O 1
ATOM 699 N N . GLY A 1 95 ? -9.312 3.135 14.281 1 88.69 95 GLY A N 1
ATOM 700 C CA . GLY A 1 95 ? -10.344 2.137 14.023 1 88.69 95 GLY A CA 1
ATOM 701 C C . GLY A 1 95 ? -10.664 1.98 12.555 1 88.69 95 GLY A C 1
ATOM 702 O O . GLY A 1 95 ? -9.766 1.753 11.734 1 88.69 95 GLY A O 1
ATOM 703 N N . THR A 1 96 ? -11.945 2.127 12.227 1 89.88 96 THR A N 1
ATOM 704 C CA . THR A 1 96 ? -12.375 1.971 10.836 1 89.88 96 THR A CA 1
ATOM 705 C C . THR A 1 96 ? -12.586 3.33 10.18 1 89.88 96 THR A C 1
ATOM 707 O O . THR A 1 96 ? -13.289 3.436 9.172 1 89.88 96 THR A O 1
ATOM 710 N N . GLU A 1 97 ? -11.898 4.34 10.828 1 92.31 97 GLU A N 1
ATOM 711 C CA . GLU A 1 97 ? -12.109 5.68 10.281 1 92.31 97 GLU A CA 1
ATOM 712 C C . GLU A 1 97 ? -10.781 6.363 9.969 1 92.31 97 GLU A C 1
ATOM 714 O O . GLU A 1 97 ? -9.805 6.207 10.711 1 92.31 97 GLU A O 1
ATOM 719 N N . ILE A 1 98 ? -10.844 7.094 8.883 1 93.75 98 ILE A N 1
ATOM 720 C CA . ILE A 1 98 ? -9.766 8.023 8.555 1 93.75 98 ILE A CA 1
ATOM 721 C C . ILE A 1 98 ? -10.148 9.43 9.008 1 93.75 98 ILE A C 1
ATOM 723 O O . ILE A 1 98 ? -11.219 9.938 8.664 1 93.75 98 ILE A O 1
ATOM 727 N N . PRO A 1 99 ? -9.281 10.07 9.836 1 95 99 PRO A N 1
ATOM 728 C CA . PRO A 1 99 ? -9.602 11.445 10.227 1 95 99 PRO A CA 1
ATOM 729 C C . PRO A 1 99 ? -9.82 12.359 9.023 1 95 99 PRO A C 1
ATOM 731 O O . PRO A 1 99 ? -9.109 12.25 8.023 1 95 99 PRO A O 1
ATOM 734 N N . GLU A 1 100 ? -10.773 13.266 9.133 1 92.75 100 GLU A N 1
ATOM 735 C CA . GLU A 1 100 ? -11.148 14.148 8.031 1 92.75 100 GLU A CA 1
ATOM 736 C C . GLU A 1 100 ? -9.961 15 7.586 1 92.75 100 GLU A C 1
ATOM 738 O O . GLU A 1 100 ? -9.82 15.305 6.398 1 92.75 100 GLU A O 1
ATOM 743 N N . GLU A 1 101 ? -9.102 15.32 8.477 1 93.81 101 GLU A N 1
ATOM 744 C CA . GLU A 1 101 ? -7.965 16.188 8.203 1 93.81 101 GLU A CA 1
ATOM 745 C C . GLU A 1 101 ? -7.023 15.578 7.172 1 93.81 101 GLU A C 1
ATOM 747 O O . GLU A 1 101 ? -6.285 16.297 6.492 1 93.81 101 GLU A O 1
ATOM 752 N N . VAL A 1 102 ? -7.121 14.266 7.047 1 96.31 102 VAL A N 1
ATOM 753 C CA . VAL A 1 102 ? -6.156 13.625 6.16 1 96.31 102 VAL A CA 1
ATOM 754 C C . VAL A 1 102 ? -6.883 12.938 5.008 1 96.31 102 VAL A C 1
ATOM 756 O O . VAL A 1 102 ? -6.34 12.039 4.371 1 96.31 102 VAL A O 1
ATOM 759 N N . TRP A 1 103 ? -8.102 13.391 4.754 1 95.69 103 TRP A N 1
ATOM 760 C CA . TRP A 1 103 ? -8.789 12.883 3.568 1 95.69 103 TRP A CA 1
ATOM 761 C C . TRP A 1 103 ? -8.078 13.32 2.295 1 95.69 103 TRP A C 1
ATOM 763 O O . TRP A 1 103 ? -7.727 14.492 2.143 1 95.69 103 TRP A O 1
ATOM 773 N N . PRO A 1 104 ? -7.832 12.336 1.39 1 96.25 104 PRO A N 1
ATOM 774 C CA . PRO A 1 104 ? -7.23 12.742 0.119 1 96.25 104 PRO A CA 1
ATOM 775 C C . PRO A 1 104 ? -8.086 13.766 -0.635 1 96.25 104 PRO A C 1
ATOM 777 O O . PRO A 1 104 ? -9.312 13.672 -0.618 1 96.25 104 PRO A O 1
ATOM 780 N N . ARG A 1 105 ? -7.398 14.578 -1.331 1 93.94 105 ARG A N 1
ATOM 781 C CA . ARG A 1 105 ? -8.109 15.664 -2 1 93.94 105 ARG A CA 1
ATOM 782 C C . ARG A 1 105 ? -8.016 15.523 -3.518 1 93.94 105 ARG A C 1
ATOM 784 O O . ARG A 1 105 ? -8.773 16.172 -4.25 1 93.94 105 ARG A O 1
ATOM 791 N N . ALA A 1 106 ? -7.129 14.711 -3.965 1 95.62 106 ALA A N 1
ATOM 792 C CA . ALA A 1 106 ? -6.91 14.578 -5.402 1 95.62 106 ALA A CA 1
ATOM 793 C C . ALA A 1 106 ? -6.129 13.305 -5.719 1 95.62 106 ALA A C 1
ATOM 795 O O . ALA A 1 106 ? -5.578 12.664 -4.82 1 95.62 106 ALA A O 1
ATOM 796 N N . HIS A 1 107 ? -6.215 12.945 -6.973 1 97 107 HIS A N 1
ATOM 797 C CA . HIS A 1 107 ? -5.273 12.016 -7.582 1 97 107 HIS A CA 1
ATOM 798 C C . HIS A 1 107 ? -4.199 12.758 -8.375 1 97 107 HIS A C 1
ATOM 800 O O . HIS A 1 107 ? -4.512 13.625 -9.188 1 97 107 HIS A O 1
ATOM 806 N N . ILE A 1 108 ? -2.992 12.375 -8.094 1 96.81 108 ILE A N 1
ATOM 807 C CA . ILE A 1 108 ? -1.909 12.992 -8.852 1 96.81 108 ILE A CA 1
ATOM 808 C C . ILE A 1 108 ? -1.182 11.93 -9.664 1 96.81 108 ILE A C 1
ATOM 810 O O . ILE A 1 108 ? -1.229 10.742 -9.336 1 96.81 108 ILE A O 1
ATOM 814 N N . PHE A 1 109 ? -0.554 12.375 -10.836 1 96.5 109 PHE A N 1
ATOM 815 C CA . PHE A 1 109 ? 0.106 11.5 -11.797 1 96.5 109 PHE A CA 1
ATOM 816 C C . PHE A 1 109 ? -0.852 10.422 -12.289 1 96.5 109 PHE A C 1
ATOM 818 O O . PHE A 1 109 ? -0.462 9.266 -12.453 1 96.5 109 PHE A O 1
ATOM 825 N N . TYR A 1 110 ? -2.037 10.859 -12.469 1 96.56 110 TYR A N 1
ATOM 826 C CA . TYR A 1 110 ? -3.107 9.906 -12.75 1 96.56 110 TYR A CA 1
ATOM 827 C C . TYR A 1 110 ? -2.924 9.273 -14.125 1 96.56 110 TYR A C 1
ATOM 829 O O . TYR A 1 110 ? -3.432 8.18 -14.383 1 96.56 110 TYR A O 1
ATOM 837 N N . GLU A 1 111 ? -2.219 9.844 -15.008 1 94.62 111 GLU A N 1
ATOM 838 C CA . GLU A 1 111 ? -1.969 9.281 -16.328 1 94.62 111 GLU A CA 1
ATOM 839 C C . GLU A 1 111 ? -1.183 7.98 -16.234 1 94.62 111 GLU A C 1
ATOM 841 O O . GLU A 1 111 ? -1.212 7.164 -17.172 1 94.62 111 GLU A O 1
ATOM 846 N N . ASN A 1 112 ? -0.529 7.781 -15.156 1 95.25 112 ASN A N 1
ATOM 847 C CA . ASN A 1 112 ? 0.288 6.59 -14.961 1 95.25 112 ASN A CA 1
ATOM 848 C C . ASN A 1 112 ? -0.474 5.504 -14.211 1 95.25 112 ASN A C 1
ATOM 850 O O . ASN A 1 112 ? 0.091 4.461 -13.875 1 95.25 112 ASN A O 1
ATOM 854 N N . ARG A 1 113 ? -1.806 5.695 -13.984 1 95.94 113 ARG A N 1
ATOM 855 C CA . ARG A 1 113 ? -2.574 4.773 -13.148 1 95.94 113 ARG A CA 1
ATOM 856 C C . ARG A 1 113 ? -2.605 3.377 -13.766 1 95.94 113 ARG A C 1
ATOM 858 O O . ARG A 1 113 ? -2.607 3.234 -14.992 1 95.94 113 ARG A O 1
ATOM 865 N N . VAL A 1 114 ? -2.717 2.42 -12.898 1 95.81 114 VAL A N 1
ATOM 866 C CA . VAL A 1 114 ? -2.85 1.04 -13.352 1 95.81 114 VAL A CA 1
ATOM 867 C C . VAL A 1 114 ? -4.27 0.543 -13.086 1 95.81 114 VAL A C 1
ATOM 869 O O . VAL A 1 114 ? -4.629 -0.569 -13.477 1 95.81 114 VAL A O 1
ATOM 872 N N . VAL A 1 115 ? -5 1.346 -12.406 1 94.5 115 VAL A N 1
ATOM 873 C CA . VAL A 1 115 ? -6.414 1.086 -12.148 1 94.5 115 VAL A CA 1
ATOM 874 C C . VAL A 1 115 ? -7.195 2.395 -12.203 1 94.5 115 VAL A C 1
ATOM 876 O O . VAL A 1 115 ? -6.711 3.438 -11.758 1 94.5 115 VAL A O 1
ATOM 879 N N . ASP A 1 116 ? -8.328 2.295 -12.758 1 93 116 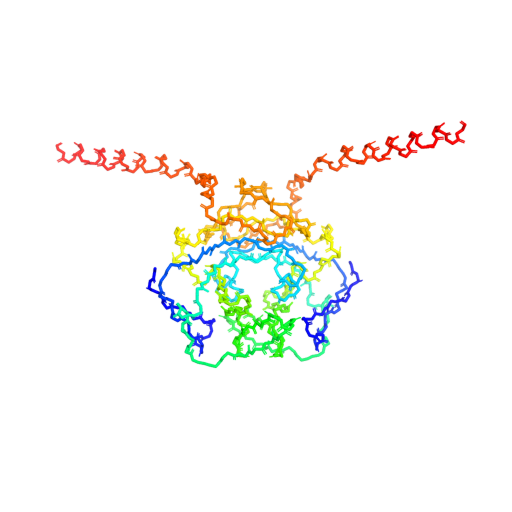ASP A N 1
ATOM 880 C CA . ASP A 1 116 ? -9.219 3.451 -12.711 1 93 116 ASP A CA 1
ATOM 881 C C . ASP A 1 116 ? -9.883 3.572 -11.336 1 93 116 ASP A C 1
ATOM 883 O O . ASP A 1 116 ? -10.352 2.58 -10.781 1 93 116 ASP A O 1
ATOM 887 N N . VAL A 1 117 ? -9.891 4.805 -10.812 1 93.69 117 VAL A N 1
ATOM 888 C CA . VAL A 1 117 ? -10.547 5.051 -9.531 1 93.69 117 VAL A CA 1
ATOM 889 C C . VAL A 1 117 ? -11.711 6.016 -9.727 1 93.69 117 VAL A C 1
ATOM 891 O O . VAL A 1 117 ? -11.516 7.164 -10.133 1 93.69 117 VAL A O 1
ATOM 894 N N . ARG A 1 118 ? -12.859 5.492 -9.367 1 90.75 118 ARG A N 1
ATOM 895 C CA . ARG A 1 118 ? -14.062 6.309 -9.523 1 90.75 118 ARG A CA 1
ATOM 896 C C . ARG A 1 118 ? -14.562 6.809 -8.18 1 90.75 118 ARG A C 1
ATOM 898 O O . ARG A 1 118 ? -15.477 6.223 -7.59 1 90.75 118 ARG A O 1
ATOM 905 N N . ASP A 1 119 ? -14.023 7.941 -7.789 1 91.12 119 ASP A N 1
ATOM 906 C CA . ASP A 1 119 ? -14.383 8.422 -6.461 1 91.12 119 ASP A CA 1
ATOM 907 C C . ASP A 1 119 ? -14.812 9.883 -6.5 1 91.12 119 ASP A C 1
ATOM 909 O O . ASP A 1 119 ? -15.125 10.477 -5.465 1 91.12 119 ASP A O 1
ATOM 913 N N . GLY A 1 120 ? -14.758 10.508 -7.652 1 91.5 120 GLY A N 1
ATOM 914 C CA . GLY A 1 120 ? -15.219 11.875 -7.82 1 91.5 120 GLY A CA 1
ATOM 915 C C . GLY A 1 120 ? -14.148 12.906 -7.512 1 91.5 120 GLY A C 1
ATOM 916 O O . GLY A 1 120 ? -14.367 14.109 -7.688 1 91.5 120 GLY A O 1
ATOM 917 N N . LEU A 1 121 ? -12.984 12.555 -7.105 1 93.88 121 LEU A N 1
ATOM 918 C CA . LEU A 1 121 ? -11.906 13.477 -6.797 1 93.88 121 LEU A CA 1
ATOM 919 C C . LEU A 1 121 ? -11.242 13.984 -8.078 1 93.88 121 LEU A C 1
ATOM 921 O O . LEU A 1 121 ? -11.203 13.273 -9.086 1 93.88 121 LEU A O 1
ATOM 925 N N . PRO A 1 122 ? -10.688 15.211 -8.047 1 94.69 122 PRO A N 1
ATOM 926 C CA . PRO A 1 122 ? -9.93 15.68 -9.203 1 94.69 122 PRO A CA 1
ATOM 927 C C . PRO A 1 122 ? -8.719 14.805 -9.516 1 94.69 122 PRO A C 1
ATOM 929 O O . PRO A 1 122 ? -8.109 14.242 -8.602 1 94.69 122 PRO A O 1
ATOM 932 N N . LYS A 1 123 ? -8.453 14.688 -10.797 1 96 123 LYS A N 1
ATOM 933 C CA . LYS A 1 123 ? -7.32 13.914 -11.305 1 96 123 LYS A CA 1
ATOM 934 C C . LYS A 1 123 ? -6.348 14.797 -12.078 1 96 123 LYS A C 1
ATOM 936 O O . LYS A 1 123 ? -6.727 15.438 -13.055 1 96 123 LYS A O 1
ATOM 941 N N . TYR A 1 124 ? -5.109 14.773 -11.562 1 95.25 124 TYR A N 1
ATOM 942 C CA . TYR A 1 124 ? -4.098 15.625 -12.18 1 95.25 124 TYR A CA 1
ATOM 943 C C . TYR A 1 124 ? -2.99 14.789 -12.812 1 95.25 124 TYR A C 1
ATOM 945 O O . TYR A 1 124 ? -2.684 13.695 -12.344 1 95.25 124 TYR A O 1
ATOM 953 N N . LYS A 1 125 ? -2.316 15.328 -13.844 1 91.81 125 LYS A N 1
ATOM 954 C CA . LYS A 1 125 ? -1.216 14.648 -14.523 1 91.81 125 LYS A CA 1
ATOM 955 C C . LYS A 1 125 ? 0.09 14.812 -13.75 1 91.81 125 LYS A C 1
ATOM 957 O O . LYS A 1 125 ? 1 13.992 -13.883 1 91.81 125 LYS A O 1
ATOM 962 N N . GLU A 1 126 ? 0.183 15.938 -13.094 1 86.25 126 GLU A N 1
ATOM 963 C CA . GLU A 1 126 ? 1.404 16.25 -12.359 1 86.25 126 GLU A CA 1
ATOM 964 C C . GLU A 1 126 ? 1.089 16.719 -10.945 1 86.25 126 GLU A C 1
ATOM 966 O O . GLU A 1 126 ? -0.077 16.766 -10.547 1 86.25 126 GLU A O 1
ATOM 971 N N . PHE A 1 127 ? 2.107 16.812 -10.148 1 77.19 127 PHE A N 1
ATOM 972 C CA . PHE A 1 127 ? 1.978 17.219 -8.758 1 77.19 127 PHE A CA 1
ATOM 973 C C . PHE A 1 127 ? 1.553 18.688 -8.672 1 77.19 127 PHE A C 1
ATOM 975 O O . PHE A 1 127 ? 0.882 19.078 -7.715 1 77.19 127 PHE A O 1
ATOM 982 N N . ASP A 1 128 ? 1.768 19.438 -9.586 1 63.72 128 ASP A N 1
ATOM 983 C CA . ASP A 1 128 ? 1.531 20.875 -9.492 1 63.72 128 ASP A CA 1
ATOM 984 C C . ASP A 1 128 ? 0.067 21.172 -9.172 1 63.72 128 ASP A C 1
ATOM 986 O O . ASP A 1 128 ? -0.726 21.453 -10.07 1 63.72 128 ASP A O 1
ATOM 990 N N . VAL A 1 129 ? -0.341 20.625 -8.102 1 57.41 129 VAL A N 1
ATOM 991 C CA . VAL A 1 129 ? -1.746 20.812 -7.75 1 57.41 129 VAL A CA 1
ATOM 992 C C . VAL A 1 129 ? -1.877 21.891 -6.68 1 57.41 129 VAL A C 1
ATOM 994 O O . VAL A 1 129 ? -1.068 21.953 -5.75 1 57.41 129 VAL A O 1
ATOM 997 N N . ASP A 1 130 ? -2.674 22.938 -6.988 1 54.91 130 ASP A N 1
ATOM 998 C CA . ASP A 1 130 ? -3.127 23.859 -5.957 1 54.91 130 ASP A CA 1
ATOM 999 C C . ASP A 1 130 ? -4.059 23.172 -4.965 1 54.91 130 ASP A C 1
ATOM 1001 O O . ASP A 1 130 ? -5.254 23.031 -5.227 1 54.91 130 ASP A O 1
ATOM 1005 N N . PHE A 1 131 ? -3.555 22.594 -3.924 1 54.56 131 PHE A N 1
ATOM 1006 C CA . PHE A 1 131 ? -4.297 21.812 -2.945 1 54.56 131 PHE A CA 1
ATOM 1007 C C . PHE A 1 131 ? -5.223 22.703 -2.127 1 54.56 131 PHE A C 1
ATOM 1009 O O . PHE A 1 131 ? -5.953 22.219 -1.259 1 54.56 131 PHE A O 1
ATOM 1016 N N . SER A 1 132 ? -5.102 24.016 -2.197 1 50.16 132 SER A N 1
ATOM 1017 C CA . SER A 1 132 ? -5.961 24.938 -1.478 1 50.16 132 SER A CA 1
ATOM 1018 C C . SER A 1 132 ? -7.398 24.875 -1.979 1 50.16 132 SER A C 1
ATOM 1020 O O . SER A 1 132 ? -8.312 25.391 -1.338 1 50.16 132 SER A O 1
ATOM 1022 N N . LYS A 1 133 ? -7.539 24.312 -3.125 1 49.25 133 LYS A N 1
ATOM 1023 C CA . LYS A 1 133 ? -8.906 24.266 -3.633 1 49.25 133 LYS A CA 1
ATOM 1024 C C . LYS A 1 133 ? -9.695 23.125 -3.008 1 49.25 133 LYS A C 1
ATOM 1026 O O . LYS A 1 133 ? -9.164 22.016 -2.832 1 49.25 133 LYS A O 1
ATOM 1031 N N . ASP A 1 134 ? -10.781 23.375 -2.244 1 48.38 134 ASP A N 1
ATOM 1032 C CA . ASP A 1 134 ? -11.664 22.453 -1.526 1 48.38 134 ASP A CA 1
ATOM 1033 C C . ASP A 1 134 ? -12.039 21.266 -2.398 1 48.38 134 ASP A C 1
ATOM 1035 O O . ASP A 1 134 ? -12.398 21.438 -3.566 1 48.38 134 ASP A O 1
ATOM 1039 N N . PRO A 1 135 ? -11.562 20.094 -2.02 1 45.53 135 PRO A N 1
ATOM 1040 C CA . PRO A 1 135 ? -12.078 18.969 -2.799 1 45.53 135 PRO A CA 1
ATOM 1041 C C . PRO A 1 135 ? -13.586 19.047 -3.012 1 45.53 135 PRO A C 1
ATOM 1043 O O . PRO A 1 135 ? -14.297 19.656 -2.215 1 45.53 135 PRO A O 1
ATOM 1046 N N . PRO A 1 136 ? -14 18.766 -4.227 1 40 136 PRO A N 1
ATOM 1047 C CA . PRO A 1 136 ? -15.469 18.688 -4.211 1 40 136 PRO A CA 1
ATOM 1048 C C . PRO A 1 136 ? -16 17.891 -3.02 1 40 136 PRO A C 1
ATOM 1050 O O . PRO A 1 136 ? -15.281 17.078 -2.443 1 40 136 PRO A O 1
ATOM 1053 N N . GLU A 1 137 ? -17.047 18.281 -2.434 1 34.09 137 GLU A N 1
ATOM 1054 C CA . GLU A 1 137 ? -17.703 17.641 -1.294 1 34.09 137 GLU A CA 1
ATOM 1055 C C . GLU A 1 137 ? -17.516 16.125 -1.317 1 34.09 137 GLU A C 1
ATOM 1057 O O . GLU A 1 137 ? -17.672 15.5 -2.361 1 34.09 137 GLU A O 1
ATOM 1062 N N . PRO A 1 138 ? -16.734 15.703 -0.443 1 35.62 138 PRO A N 1
ATOM 1063 C CA . PRO A 1 138 ? -16.594 14.25 -0.384 1 35.62 138 PRO A CA 1
ATOM 1064 C C . PRO A 1 138 ? -17.906 13.516 -0.641 1 35.62 138 PRO A C 1
ATOM 1066 O O . PRO A 1 138 ? -18.953 13.961 -0.18 1 35.62 138 PRO A O 1
ATOM 1069 N N . GLN A 1 139 ? -18.078 13.039 -1.759 1 32.22 139 GLN A N 1
ATOM 1070 C CA . GLN A 1 139 ? -19.281 12.211 -1.846 1 32.22 139 GLN A CA 1
ATOM 1071 C C . GLN A 1 139 ? -19.391 11.281 -0.642 1 32.22 139 GLN A C 1
ATOM 1073 O O . GLN A 1 139 ? -18.766 10.227 -0.608 1 32.22 139 GLN A O 1
ATOM 1078 N N . VAL A 1 140 ? -19.297 11.711 0.504 1 31.44 140 VAL A N 1
ATOM 1079 C CA . VAL A 1 140 ? -19.547 10.992 1.748 1 31.44 140 VAL A CA 1
ATOM 1080 C C . VAL A 1 140 ? -20.75 10.078 1.581 1 31.44 140 VAL A C 1
ATOM 1082 O O . VAL A 1 140 ? -21.641 10.344 0.765 1 31.44 140 VAL A O 1
ATOM 1085 N N . ARG A 1 141 ? -20.703 8.922 2.254 1 30.81 141 ARG A N 1
ATOM 1086 C CA . ARG A 1 141 ? -21.828 8.008 2.41 1 30.81 141 ARG A CA 1
ATOM 1087 C C . ARG A 1 141 ? -23.094 8.75 2.824 1 30.81 141 ARG A C 1
ATOM 1089 O O . ARG A 1 141 ? -23.109 9.422 3.861 1 30.81 141 ARG A O 1
ATOM 1096 N N . SER A 1 142 ? -23.797 9.305 1.945 1 32.25 142 SER A N 1
ATOM 1097 C CA . SER A 1 142 ? -25.172 9.719 2.26 1 32.25 142 SER A CA 1
ATOM 1098 C C . SER A 1 142 ? -25.859 8.695 3.158 1 32.25 142 SER A C 1
ATOM 1100 O O . SER A 1 142 ? -26.906 8.977 3.734 1 32.25 142 SER A O 1
ATOM 1102 N N . GLY A 1 143 ? -25.312 7.488 3.047 1 30.89 143 GLY A N 1
ATOM 1103 C CA . GLY A 1 143 ? -26.078 6.559 3.859 1 30.89 143 GLY A CA 1
ATOM 1104 C C . GLY A 1 143 ? -25.953 6.82 5.348 1 30.89 143 GLY A C 1
ATOM 1105 O O . GLY A 1 143 ? -26.562 6.121 6.16 1 30.89 143 GLY A O 1
ATOM 1106 N N . TYR A 1 144 ? -24.953 7.555 5.766 1 32.25 144 TYR A N 1
ATOM 1107 C CA . TYR A 1 144 ? -24.891 7.773 7.207 1 32.25 144 TYR A CA 1
ATOM 1108 C C . TYR A 1 144 ? -26 8.727 7.652 1 32.25 144 TYR A C 1
ATOM 1110 O O . TYR A 1 144 ? -26.203 8.922 8.852 1 32.25 144 TYR A O 1
ATOM 1118 N N . GLU A 1 145 ? -26.422 9.531 6.73 1 32.31 145 GLU A N 1
ATOM 1119 C CA . GLU A 1 145 ? -27.516 10.391 7.148 1 32.31 145 GLU A CA 1
ATOM 1120 C C . GLU A 1 145 ? -28.766 9.578 7.457 1 32.31 145 GLU A C 1
ATOM 1122 O O . GLU A 1 145 ? -29.531 9.922 8.359 1 32.31 145 GLU A O 1
ATOM 1127 N N . HIS A 1 146 ? -28.875 8.562 6.652 1 32.16 146 HIS A N 1
ATOM 1128 C CA . HIS A 1 146 ? -30.078 7.793 6.938 1 32.16 146 HIS A CA 1
ATOM 1129 C C . HIS A 1 146 ? -29.922 7.004 8.234 1 32.16 146 HIS A C 1
ATOM 1131 O O . HIS A 1 146 ? -30.906 6.836 8.977 1 32.16 146 HIS A O 1
ATOM 1137 N N . VAL A 1 147 ? -28.672 6.57 8.469 1 31.77 147 VAL A N 1
ATOM 1138 C CA . VAL A 1 147 ? -28.516 5.82 9.711 1 31.77 147 VAL A CA 1
ATOM 1139 C C . VAL A 1 147 ? -28.531 6.777 10.898 1 31.77 147 VAL A C 1
ATOM 1141 O O . VAL A 1 147 ? -29.141 6.492 11.93 1 31.77 147 VAL A O 1
ATOM 1144 N N . LEU A 1 148 ? -27.953 7.852 10.664 1 33.41 148 LEU A N 1
ATOM 1145 C CA . LEU A 1 148 ? -28 8.844 11.734 1 33.41 148 LEU A CA 1
ATOM 1146 C C . LEU A 1 148 ? -29.422 9.32 11.969 1 33.41 148 LEU A C 1
ATOM 1148 O O . LEU A 1 148 ? -29.828 9.555 13.117 1 33.41 148 LEU A O 1
ATOM 1152 N N . SER A 1 149 ? -30.094 9.406 10.883 1 34.69 149 SER A N 1
ATOM 1153 C CA . SER A 1 149 ? -31.484 9.773 11.023 1 34.69 149 SER A CA 1
ATOM 1154 C C . SER A 1 149 ? -32.281 8.68 11.719 1 34.69 149 SER A C 1
ATOM 1156 O O . SER A 1 149 ? -33.156 8.961 12.547 1 34.69 149 SER A O 1
ATOM 1158 N N . ARG A 1 150 ? -31.875 7.465 11.336 1 34.81 150 ARG A N 1
ATOM 1159 C CA . ARG A 1 150 ? -32.562 6.352 11.977 1 34.81 150 ARG A CA 1
ATOM 1160 C C . ARG A 1 150 ? -32.156 6.199 13.43 1 34.81 150 ARG A C 1
ATOM 1162 O O . ARG A 1 150 ? -32.969 5.941 14.305 1 34.81 150 ARG A O 1
ATOM 1169 N N . VAL A 1 151 ? -30.891 6.355 13.609 1 36.03 151 VAL A N 1
ATOM 1170 C CA . VAL A 1 151 ? -30.406 6.293 14.984 1 36.03 151 VAL A CA 1
ATOM 1171 C C . VAL A 1 151 ? -30.938 7.48 15.773 1 36.03 151 VAL A C 1
ATOM 1173 O O . VAL A 1 151 ? -31.344 7.328 16.938 1 36.03 151 VAL A O 1
ATOM 1176 N N . LYS A 1 152 ? -30.984 8.578 15.109 1 37.09 152 LYS A N 1
ATOM 1177 C CA . LYS A 1 152 ? -31.609 9.734 15.75 1 37.09 152 LYS A CA 1
ATOM 1178 C C . LYS A 1 152 ? -33.094 9.492 15.992 1 37.09 152 LYS A C 1
ATOM 1180 O O . LYS A 1 152 ? -33.625 9.867 17.031 1 37.09 152 LYS A O 1
ATOM 1185 N N . GLN A 1 153 ? -33.656 8.836 14.977 1 38.56 153 GLN A N 1
ATOM 1186 C CA . GLN A 1 153 ? -35.062 8.477 15.109 1 38.56 153 GLN A CA 1
ATOM 1187 C C . GLN A 1 153 ? -35.281 7.422 16.188 1 38.56 153 GLN A C 1
ATOM 1189 O O . GLN A 1 153 ? -36.219 7.5 16.969 1 38.56 153 GLN A O 1
ATOM 1194 N N . LEU A 1 154 ? -34.312 6.469 16.141 1 40.31 154 LEU A N 1
ATOM 1195 C CA . LEU A 1 154 ? -34.406 5.43 17.156 1 40.31 154 LEU A CA 1
ATOM 1196 C C . LEU A 1 154 ? -34.156 6.004 18.547 1 40.31 154 LEU A C 1
ATOM 1198 O O . LEU A 1 154 ? -34.812 5.609 19.516 1 40.31 154 LEU A O 1
ATOM 1202 N N . SER A 1 155 ? -33.156 6.914 18.531 1 39.34 155 SER A N 1
ATOM 1203 C CA . SER A 1 155 ? -32.938 7.574 19.812 1 39.34 155 SER A CA 1
ATOM 1204 C C . SER A 1 155 ? -34.125 8.43 20.203 1 39.34 155 SER A C 1
ATOM 1206 O O . SER A 1 155 ? -34.469 8.531 21.391 1 39.34 155 SER A O 1
ATOM 1208 N N . HIS A 1 156 ? -34.719 9 19.172 1 41.72 156 HIS A N 1
ATOM 1209 C CA . HIS A 1 156 ? -35.938 9.758 19.422 1 41.72 156 HIS A CA 1
ATOM 1210 C C . HIS A 1 156 ? -37.094 8.836 19.797 1 41.72 156 HIS A C 1
ATOM 1212 O O . HIS A 1 156 ? -37.875 9.172 20.672 1 41.72 156 HIS A O 1
ATOM 1218 N N . ASP A 1 157 ? -37.094 7.703 19.156 1 43.59 157 ASP A N 1
ATOM 1219 C CA . ASP A 1 157 ? -38.188 6.754 19.453 1 43.59 157 ASP A CA 1
ATOM 1220 C C . ASP A 1 157 ? -38 6.137 20.844 1 43.59 157 ASP A C 1
ATOM 1222 O O . ASP A 1 157 ? -38.969 5.887 21.547 1 43.59 157 ASP A O 1
ATOM 1226 N N . ASP A 1 158 ? -36.75 5.844 21.156 1 41.5 158 ASP A N 1
ATOM 1227 C CA . ASP A 1 158 ? -36.469 5.293 22.484 1 41.5 158 ASP A CA 1
ATOM 1228 C C . ASP A 1 158 ? -36.781 6.32 23.578 1 41.5 158 ASP A C 1
ATOM 1230 O O . ASP A 1 158 ? -37.125 5.957 24.703 1 41.5 158 ASP A O 1
ATOM 1234 N N . GLN A 1 159 ? -36.562 7.574 23.234 1 41.91 159 GLN A N 1
ATOM 1235 C CA . GLN A 1 159 ? -36.938 8.602 24.203 1 41.91 159 GLN A CA 1
ATOM 1236 C C . GLN A 1 159 ? -38.438 8.695 24.359 1 41.91 159 GLN A C 1
ATOM 1238 O O . GLN A 1 159 ? -38.938 8.984 25.453 1 41.91 159 GLN A O 1
ATOM 1243 N N . LEU A 1 160 ? -39.125 8.359 23.312 1 43.84 160 LEU A N 1
ATOM 1244 C CA . LEU A 1 160 ? -40.594 8.422 23.406 1 43.84 160 LEU A CA 1
ATOM 1245 C C . LEU A 1 160 ? -41.156 7.227 2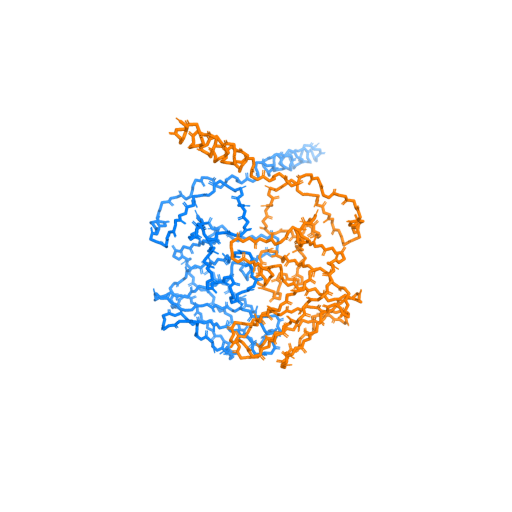4.172 1 43.84 160 LEU A C 1
ATOM 1247 O O . LEU A 1 160 ? -42.188 7.324 24.828 1 43.84 160 LEU A O 1
ATOM 1251 N N . ALA A 1 161 ? -40.438 6.098 24.078 1 46.34 161 ALA A N 1
ATOM 1252 C CA . ALA A 1 161 ? -40.969 4.926 24.781 1 46.34 161 ALA A CA 1
ATOM 1253 C C . ALA A 1 161 ? -40.719 5.039 26.281 1 46.34 161 ALA A C 1
ATOM 1255 O O . ALA A 1 161 ? -41.375 4.352 27.078 1 46.34 161 ALA A O 1
ATOM 1256 N N . SER A 1 162 ? -39.625 5.777 26.578 1 39.25 162 SER A N 1
ATOM 1257 C CA . SER A 1 162 ? -39.344 5.875 28.016 1 39.25 162 SER A CA 1
ATOM 1258 C C . SER A 1 162 ? -40.219 6.934 28.672 1 39.25 162 SER A C 1
ATOM 1260 O O . SER A 1 162 ? -40.156 7.141 29.891 1 39.25 162 SER A O 1
ATOM 1262 N N . GLN A 1 163 ? -41.062 7.566 27.859 1 33.75 163 GLN A N 1
ATOM 1263 C CA . GLN A 1 163 ? -42.031 8.391 28.578 1 33.75 163 GLN A CA 1
ATOM 1264 C C . GLN A 1 163 ? -43.344 7.645 28.781 1 33.75 163 GLN A C 1
ATOM 1266 O O . GLN A 1 163 ? -43.781 6.902 27.906 1 33.75 163 GLN A O 1
ATOM 1271 N N . MET B 1 1 ? 0.907 -17.297 -16.234 1 93.5 1 MET B N 1
ATOM 1272 C CA . MET B 1 1 ? 1.886 -16.25 -16.484 1 93.5 1 MET B CA 1
ATOM 1273 C C . MET B 1 1 ? 3.291 -16.719 -16.109 1 93.5 1 MET B C 1
ATOM 1275 O O . MET B 1 1 ? 3.453 -17.672 -15.359 1 93.5 1 MET B O 1
ATOM 1279 N N . ASP B 1 2 ? 4.309 -16.172 -16.812 1 96.69 2 ASP B N 1
ATOM 1280 C CA . ASP B 1 2 ? 5.738 -16.328 -16.562 1 96.69 2 ASP B CA 1
ATOM 1281 C C . ASP B 1 2 ? 6.441 -14.969 -16.516 1 96.69 2 ASP B C 1
ATOM 1283 O O . ASP B 1 2 ? 6.773 -14.398 -17.547 1 96.69 2 ASP B O 1
ATOM 1287 N N . VAL B 1 3 ? 6.676 -14.445 -15.289 1 97 3 VAL B N 1
ATOM 1288 C CA . VAL B 1 3 ? 7.223 -13.102 -15.141 1 97 3 VAL B CA 1
ATOM 1289 C C . VAL B 1 3 ? 8.219 -13.07 -13.984 1 97 3 VAL B C 1
ATOM 1291 O O . VAL B 1 3 ? 8.109 -13.867 -13.047 1 97 3 VAL B O 1
ATOM 1294 N N . GLU B 1 4 ? 9.211 -12.273 -14.164 1 97.94 4 GLU B N 1
ATOM 1295 C CA . GLU B 1 4 ? 10.125 -11.953 -13.07 1 97.94 4 GLU B CA 1
ATOM 1296 C C . GLU B 1 4 ? 9.961 -10.5 -12.617 1 97.94 4 GLU B C 1
ATOM 1298 O O . GLU B 1 4 ? 9.938 -9.586 -13.438 1 97.94 4 GLU B O 1
ATOM 1303 N N . VAL B 1 5 ? 9.773 -10.367 -11.367 1 97.94 5 VAL B N 1
ATOM 1304 C CA . VAL B 1 5 ? 9.648 -9.031 -10.797 1 97.94 5 VAL B CA 1
ATOM 1305 C C . VAL B 1 5 ? 10.625 -8.867 -9.633 1 97.94 5 VAL B C 1
ATOM 1307 O O . VAL B 1 5 ? 11.094 -9.859 -9.062 1 97.94 5 VAL B O 1
ATOM 1310 N N . THR B 1 6 ? 10.969 -7.594 -9.273 1 98.12 6 THR B N 1
ATOM 1311 C CA . THR B 1 6 ? 11.969 -7.363 -8.242 1 98.12 6 THR B CA 1
ATOM 1312 C C . THR B 1 6 ? 11.492 -6.309 -7.25 1 98.12 6 THR B C 1
ATOM 1314 O O . THR B 1 6 ? 10.531 -5.586 -7.52 1 98.12 6 THR B O 1
ATOM 1317 N N . CYS B 1 7 ? 12.188 -6.352 -6.086 1 97.94 7 CYS B N 1
ATOM 1318 C CA . CYS B 1 7 ? 12.031 -5.219 -5.176 1 97.94 7 CYS B CA 1
ATOM 1319 C C . CYS B 1 7 ? 12.562 -3.938 -5.805 1 97.94 7 CYS B C 1
ATOM 1321 O O . CYS B 1 7 ? 13.031 -3.949 -6.941 1 97.94 7 CYS B O 1
ATOM 1323 N N . CYS B 1 8 ? 12.445 -2.887 -5.098 1 96.56 8 CYS B N 1
ATOM 1324 C CA . CYS B 1 8 ? 12.781 -1.573 -5.637 1 96.56 8 CYS B CA 1
ATOM 1325 C C . CYS B 1 8 ? 14.266 -1.479 -5.957 1 96.56 8 CYS B C 1
ATOM 1327 O O . CYS B 1 8 ? 14.648 -0.894 -6.973 1 96.56 8 CYS B O 1
ATOM 1329 N N . CYS B 1 9 ? 15.117 -2.031 -5.176 1 97.38 9 CYS B N 1
ATOM 1330 C CA . CYS B 1 9 ? 16.562 -1.897 -5.355 1 97.38 9 CYS B CA 1
ATOM 1331 C C . CYS B 1 9 ? 17.109 -3.027 -6.219 1 97.38 9 CYS B C 1
ATOM 1333 O O . CYS B 1 9 ? 18.266 -2.984 -6.641 1 97.38 9 CYS B O 1
ATOM 1335 N N . GLY B 1 10 ? 16.328 -4.055 -6.387 1 97.88 10 GLY B N 1
ATOM 1336 C CA . GLY B 1 10 ? 16.766 -5.133 -7.266 1 97.88 10 GLY B CA 1
ATOM 1337 C C . GLY B 1 10 ? 17.438 -6.273 -6.523 1 97.88 10 GLY B C 1
ATOM 1338 O O . GLY B 1 10 ? 17.781 -7.289 -7.125 1 97.88 10 GLY B O 1
ATOM 1339 N N . ASP B 1 11 ? 17.547 -6.199 -5.207 1 98.38 11 ASP B N 1
ATOM 1340 C CA . ASP B 1 11 ? 18.281 -7.191 -4.422 1 98.38 11 ASP B CA 1
ATOM 1341 C C . ASP B 1 11 ? 17.5 -8.5 -4.32 1 98.38 11 ASP B C 1
ATOM 1343 O O . ASP B 1 11 ? 18.078 -9.562 -4.109 1 98.38 11 ASP B O 1
ATOM 1347 N N . VAL B 1 12 ? 16.219 -8.469 -4.391 1 98.75 12 VAL B N 1
ATOM 1348 C CA . VAL B 1 12 ? 15.367 -9.656 -4.305 1 98.75 12 VAL B CA 1
ATOM 1349 C C . VAL B 1 12 ? 14.477 -9.75 -5.539 1 98.75 12 VAL B C 1
ATOM 1351 O O . VAL B 1 12 ? 13.875 -8.75 -5.953 1 98.75 12 VAL B O 1
ATOM 1354 N N . ALA B 1 13 ? 14.383 -10.914 -6.125 1 98.69 13 ALA B N 1
ATOM 1355 C CA . ALA B 1 13 ? 13.555 -11.172 -7.301 1 98.69 13 ALA B CA 1
ATOM 1356 C C . ALA B 1 13 ? 12.57 -12.305 -7.043 1 98.69 13 ALA B C 1
ATOM 1358 O O . ALA B 1 13 ? 12.891 -13.266 -6.344 1 98.69 13 ALA B O 1
ATOM 1359 N N . LEU B 1 14 ? 11.383 -12.172 -7.539 1 98.81 14 LEU B N 1
ATOM 1360 C CA . LEU B 1 14 ? 10.383 -13.227 -7.582 1 98.81 14 LEU B CA 1
ATOM 1361 C C . LEU B 1 14 ? 10.164 -13.719 -9.008 1 98.81 14 LEU B C 1
ATOM 1363 O O . LEU B 1 14 ? 9.852 -12.922 -9.898 1 98.81 14 LEU B O 1
ATOM 1367 N N . GLN B 1 15 ? 10.391 -14.953 -9.203 1 98.75 15 GLN B N 1
ATOM 1368 C CA . GLN B 1 15 ? 9.977 -15.594 -10.445 1 98.75 15 GLN B CA 1
ATOM 1369 C C . GLN B 1 15 ? 8.609 -16.266 -10.297 1 98.75 15 GLN B C 1
ATOM 1371 O O . GLN B 1 15 ? 8.445 -17.172 -9.492 1 98.75 15 GLN B O 1
ATOM 1376 N N . ILE B 1 16 ? 7.66 -15.766 -11.07 1 98.25 16 ILE B N 1
ATOM 1377 C CA . ILE B 1 16 ? 6.297 -16.281 -10.984 1 98.25 16 ILE B CA 1
ATOM 1378 C C . ILE B 1 16 ? 5.969 -17.078 -12.234 1 98.25 16 ILE B C 1
ATOM 1380 O O . ILE B 1 16 ? 6.082 -16.578 -13.359 1 98.25 16 ILE B O 1
ATOM 1384 N N . ARG B 1 17 ? 5.605 -18.344 -11.969 1 97.38 17 ARG B N 1
ATOM 1385 C CA . ARG B 1 17 ? 5.191 -19.234 -13.047 1 97.38 17 ARG B CA 1
ATOM 1386 C C . ARG B 1 17 ? 3.84 -19.875 -12.742 1 97.38 17 ARG B C 1
ATOM 1388 O O . ARG B 1 17 ? 3.703 -20.609 -11.766 1 97.38 17 ARG B O 1
ATOM 1395 N N . GLY B 1 18 ? 2.887 -19.594 -13.562 1 93.94 18 GLY B N 1
ATOM 1396 C CA . GLY B 1 18 ? 1.57 -20.188 -13.367 1 93.94 18 GLY B CA 1
ATOM 1397 C C . GLY B 1 18 ? 0.477 -19.141 -13.188 1 93.94 18 GLY B C 1
ATOM 1398 O O . GLY B 1 18 ? 0.723 -17.938 -13.336 1 93.94 18 GLY B O 1
ATOM 1399 N N . THR B 1 19 ? -0.719 -19.656 -12.969 1 92.88 19 THR B N 1
ATOM 1400 C CA . THR B 1 19 ? -1.899 -18.828 -12.781 1 92.88 19 THR B CA 1
ATOM 1401 C C . THR B 1 19 ? -2.227 -18.672 -11.297 1 92.88 19 THR B C 1
ATOM 1403 O O . THR B 1 19 ? -2.088 -19.625 -10.523 1 92.88 19 THR B O 1
ATOM 1406 N N . PRO B 1 20 ? -2.6 -17.422 -10.93 1 96.5 20 PRO B N 1
ATOM 1407 C CA . PRO B 1 20 ? -3.035 -17.297 -9.531 1 96.5 20 PRO B CA 1
ATOM 1408 C C . PRO B 1 20 ? -4.262 -18.141 -9.219 1 96.5 20 PRO B C 1
ATOM 1410 O O . PRO B 1 20 ? -5.09 -18.391 -10.102 1 96.5 20 PRO B O 1
ATOM 1413 N N . VAL B 1 21 ? -4.277 -18.594 -8.008 1 93.5 21 VAL B N 1
ATOM 1414 C CA . VAL B 1 21 ? -5.477 -19.25 -7.496 1 93.5 21 VAL B CA 1
ATOM 1415 C C . VAL B 1 21 ? -6.633 -18.25 -7.449 1 93.5 21 VAL B C 1
ATOM 1417 O O . VAL B 1 21 ? -7.781 -18.609 -7.719 1 93.5 21 VAL B O 1
ATOM 1420 N N . SER B 1 22 ? -6.301 -17.062 -7.102 1 93.94 22 SER B N 1
ATOM 1421 C CA . SER B 1 22 ? -7.25 -15.961 -7.012 1 93.94 22 SER B CA 1
ATOM 1422 C C . SER B 1 22 ? -6.527 -14.625 -6.848 1 93.94 22 SER B C 1
ATOM 1424 O O . SER B 1 22 ? -5.297 -14.57 -6.867 1 93.94 22 SER B O 1
ATOM 1426 N N . ALA B 1 23 ? -7.273 -13.602 -6.828 1 96.75 23 ALA B N 1
ATOM 1427 C CA . ALA B 1 23 ? -6.812 -12.25 -6.504 1 96.75 23 ALA B CA 1
ATOM 1428 C C . ALA B 1 23 ? -7.91 -11.445 -5.812 1 96.75 23 ALA B C 1
ATOM 1430 O O . ALA B 1 23 ? -9.086 -11.578 -6.148 1 96.75 23 ALA B O 1
ATOM 1431 N N . CYS B 1 24 ? -7.508 -10.594 -4.844 1 96.88 24 CYS B N 1
ATOM 1432 C CA . CYS B 1 24 ? -8.539 -9.898 -4.082 1 96.88 24 CYS B CA 1
ATOM 1433 C C . CYS B 1 24 ? -7.992 -8.625 -3.455 1 96.88 24 CYS B C 1
ATOM 1435 O O . CYS B 1 24 ? -6.777 -8.398 -3.461 1 96.88 24 CYS B O 1
ATOM 1437 N N . TYR B 1 25 ? -8.906 -7.781 -3.016 1 97.69 25 TYR B N 1
ATOM 1438 C CA . TYR B 1 25 ? -8.625 -6.684 -2.098 1 97.69 25 TYR B CA 1
ATOM 1439 C C . TYR B 1 25 ? -8.93 -7.082 -0.66 1 97.69 25 TYR B C 1
ATOM 1441 O O . TYR B 1 25 ? -10.039 -7.516 -0.352 1 97.69 25 TYR B O 1
ATOM 1449 N N . CYS B 1 26 ? -7.984 -6.941 0.171 1 97.19 26 CYS B N 1
ATOM 1450 C CA . CYS B 1 26 ? -8.188 -7.285 1.574 1 97.19 26 CYS B CA 1
ATOM 1451 C C . CYS B 1 26 ? -8.273 -6.027 2.436 1 97.19 26 CYS B C 1
ATOM 1453 O O . CYS B 1 26 ? -7.398 -5.164 2.369 1 97.19 26 CYS B O 1
ATOM 1455 N N . HIS B 1 27 ? -9.273 -5.973 3.285 1 97 27 HIS B N 1
ATOM 1456 C CA . HIS B 1 27 ? -9.508 -4.812 4.141 1 97 27 HIS B CA 1
ATOM 1457 C C . HIS B 1 27 ? -9.281 -5.156 5.609 1 97 27 HIS B C 1
ATOM 1459 O O . HIS B 1 27 ? -9.68 -4.406 6.496 1 97 27 HIS B O 1
ATOM 1465 N N . CYS B 1 28 ? -8.633 -6.266 5.91 1 94.12 28 CYS B N 1
ATOM 1466 C CA . CYS B 1 28 ? -8.477 -6.629 7.312 1 94.12 28 CYS B CA 1
ATOM 1467 C C . CYS B 1 28 ? -7.492 -5.703 8.008 1 94.12 28 CYS B C 1
ATOM 1469 O O . CYS B 1 28 ? -6.641 -5.094 7.363 1 94.12 28 CYS B O 1
ATOM 1471 N N . ASN B 1 29 ? -7.59 -5.707 9.328 1 92.62 29 ASN B N 1
ATOM 1472 C CA . ASN B 1 29 ? -6.734 -4.844 10.133 1 92.62 29 ASN B CA 1
ATOM 1473 C C . ASN B 1 29 ? -5.273 -5.273 10.055 1 92.62 29 ASN B C 1
ATOM 1475 O O . ASN B 1 29 ? -4.375 -4.434 10.008 1 92.62 29 ASN B O 1
ATOM 1479 N N . ALA B 1 30 ? -5.035 -6.488 10.055 1 91.31 30 ALA B N 1
ATOM 1480 C CA . ALA B 1 30 ? -3.662 -6.992 10.062 1 91.31 30 ALA B CA 1
ATOM 1481 C C . ALA B 1 30 ? -2.908 -6.551 8.812 1 91.31 30 ALA B C 1
ATOM 1483 O O . ALA B 1 30 ? -1.771 -6.078 8.906 1 91.31 30 ALA B O 1
ATOM 1484 N N . CYS B 1 31 ? -3.547 -6.664 7.648 1 94.38 31 CYS B N 1
ATOM 1485 C CA . CYS B 1 31 ? -2.896 -6.25 6.414 1 94.38 31 CYS B CA 1
ATOM 1486 C C . CYS B 1 31 ? -2.693 -4.738 6.383 1 94.38 31 CYS B C 1
ATOM 1488 O O . CYS B 1 31 ? -1.643 -4.258 5.957 1 94.38 31 CYS B O 1
ATOM 1490 N N . ARG B 1 32 ? -3.705 -4.047 6.832 1 95.56 32 ARG B N 1
ATOM 1491 C CA . ARG B 1 32 ? -3.576 -2.594 6.859 1 95.56 32 ARG B CA 1
ATOM 1492 C C . ARG B 1 32 ? -2.439 -2.162 7.781 1 95.56 32 ARG B C 1
ATOM 1494 O O . ARG B 1 32 ? -1.652 -1.279 7.434 1 95.56 32 ARG B O 1
ATOM 1501 N N . ARG B 1 33 ? -2.361 -2.789 8.922 1 94 33 ARG B N 1
ATOM 1502 C CA . ARG B 1 33 ? -1.325 -2.463 9.891 1 94 33 ARG B CA 1
ATOM 1503 C C . ARG B 1 33 ? 0.063 -2.754 9.336 1 94 33 ARG B C 1
ATOM 1505 O O . ARG B 1 33 ? 1.012 -2.012 9.594 1 94 33 ARG B O 1
ATOM 1512 N N . TYR B 1 34 ? 0.198 -3.727 8.586 1 94.94 34 TYR B N 1
ATOM 1513 C CA . TYR B 1 34 ? 1.507 -4.109 8.07 1 94.94 34 TYR B CA 1
ATOM 1514 C C . TYR B 1 34 ? 1.878 -3.279 6.848 1 94.94 34 TYR B C 1
ATOM 1516 O O . TYR B 1 34 ? 2.971 -2.709 6.785 1 94.94 34 TYR B O 1
ATOM 1524 N N . THR B 1 35 ? 0.976 -3.199 5.859 1 95.62 35 THR B N 1
ATOM 1525 C CA . THR B 1 35 ? 1.297 -2.59 4.574 1 95.62 35 THR B CA 1
ATOM 1526 C C . THR B 1 35 ? 1.188 -1.07 4.656 1 95.62 35 THR B C 1
ATOM 1528 O O . THR B 1 35 ? 1.699 -0.36 3.787 1 95.62 35 THR B O 1
ATOM 1531 N N . LYS B 1 36 ? 0.413 -0.626 5.621 1 96.62 36 LYS B N 1
ATOM 1532 C CA . LYS B 1 36 ? 0.126 0.794 5.805 1 96.62 36 LYS B CA 1
ATOM 1533 C C . LYS B 1 36 ? -0.622 1.362 4.602 1 96.62 36 LYS B C 1
ATOM 1535 O O . LYS B 1 36 ? -0.415 2.518 4.223 1 96.62 36 LYS B O 1
ATOM 1540 N N . GLN B 1 37 ? -1.419 0.52 4.023 1 96.31 37 GLN B N 1
ATOM 1541 C CA . GLN B 1 37 ? -2.314 0.879 2.928 1 96.31 37 GLN B CA 1
ATOM 1542 C C . GLN B 1 37 ? -3.773 0.823 3.369 1 96.31 37 GLN B C 1
ATOM 1544 O O . GLN B 1 37 ? -4.098 0.191 4.375 1 96.31 37 GLN B O 1
ATOM 1549 N N . LEU B 1 38 ? -4.586 1.541 2.631 1 97.06 38 LEU B N 1
ATOM 1550 C CA . LEU B 1 38 ? -6.004 1.561 2.973 1 97.06 38 LEU B CA 1
ATOM 1551 C C . LEU B 1 38 ? -6.617 0.172 2.828 1 97.06 38 LEU B C 1
ATOM 1553 O O . LEU B 1 38 ? -7.523 -0.191 3.58 1 97.06 38 LEU B O 1
ATOM 1557 N N . PHE B 1 39 ? -6.168 -0.554 1.892 1 97.5 39 PHE B N 1
ATOM 1558 C CA . PHE B 1 39 ? -6.43 -1.972 1.675 1 97.5 39 PHE B CA 1
ATOM 1559 C C . PHE B 1 39 ? -5.328 -2.605 0.838 1 97.5 39 PHE B C 1
ATOM 1561 O O . PHE B 1 39 ? -4.586 -1.905 0.146 1 97.5 39 PHE B O 1
ATOM 1568 N N . SER B 1 40 ? -5.145 -3.867 0.954 1 97.31 40 SER B N 1
ATOM 1569 C CA . SER B 1 40 ? -4.109 -4.578 0.21 1 97.31 40 SER B CA 1
ATOM 1570 C C . SER B 1 40 ? -4.676 -5.207 -1.06 1 97.31 40 SER B C 1
ATOM 1572 O O . SER B 1 40 ? -5.805 -5.707 -1.062 1 97.31 40 SER B O 1
ATOM 1574 N N . SER B 1 41 ? -3.943 -5.168 -2.082 1 98.12 41 SER B N 1
ATOM 1575 C CA . SER B 1 41 ? -4.234 -5.848 -3.342 1 98.12 41 SER B CA 1
ATOM 1576 C C . SER B 1 41 ? -3.283 -7.012 -3.574 1 98.12 41 SER B C 1
ATOM 1578 O O . SER B 1 41 ? -2.088 -6.812 -3.797 1 98.12 41 SER B O 1
ATOM 1580 N N . MET B 1 42 ? -3.848 -8.234 -3.584 1 97.88 42 MET B N 1
ATOM 1581 C CA . MET B 1 42 ? -2.965 -9.398 -3.582 1 97.88 42 MET B CA 1
ATOM 1582 C C . MET B 1 42 ? -3.42 -10.43 -4.613 1 97.88 42 MET B C 1
ATOM 1584 O O . MET B 1 42 ? -4.617 -10.656 -4.781 1 97.88 42 MET B O 1
ATOM 1588 N N . ALA B 1 43 ? -2.477 -10.977 -5.281 1 98.12 43 ALA B N 1
ATOM 1589 C CA . ALA B 1 43 ? -2.67 -12.18 -6.086 1 98.12 43 ALA B CA 1
ATOM 1590 C C . ALA B 1 43 ? -2.184 -13.422 -5.34 1 98.12 43 ALA B C 1
ATOM 1592 O O . ALA B 1 43 ? -1.074 -13.43 -4.801 1 98.12 43 ALA B O 1
ATOM 1593 N N . LEU B 1 44 ? -2.998 -14.453 -5.273 1 97.69 44 LEU B N 1
ATOM 1594 C CA . LEU B 1 44 ? -2.729 -15.648 -4.488 1 97.69 44 LEU B CA 1
ATOM 1595 C C . LEU B 1 44 ? -2.221 -16.781 -5.379 1 97.69 44 LEU B C 1
ATOM 1597 O O . LEU B 1 44 ? -2.859 -17.125 -6.375 1 97.69 44 LEU B O 1
ATOM 1601 N N . PHE B 1 45 ? -1.075 -17.328 -5.004 1 98.06 45 PHE B N 1
ATOM 1602 C CA . PHE B 1 45 ? -0.439 -18.375 -5.785 1 98.06 45 PHE B CA 1
ATOM 1603 C C . PHE B 1 45 ? -0.163 -19.609 -4.922 1 98.06 45 PHE B C 1
ATOM 1605 O O . PHE B 1 45 ? 0.003 -19.484 -3.707 1 98.06 45 PHE B O 1
ATOM 1612 N N . SER B 1 46 ? -0.117 -20.734 -5.625 1 97.5 46 SER B N 1
ATOM 1613 C CA . SER B 1 46 ? 0.56 -21.859 -4.988 1 97.5 46 SER B CA 1
ATOM 1614 C C . SER B 1 46 ? 2.02 -21.531 -4.691 1 97.5 46 SER B C 1
ATOM 1616 O O . SER B 1 46 ? 2.684 -20.859 -5.48 1 97.5 46 SER B O 1
ATOM 1618 N N . PRO B 1 47 ? 2.469 -22.031 -3.535 1 97.25 47 PRO B N 1
ATOM 1619 C CA . PRO B 1 47 ? 3.852 -21.703 -3.174 1 97.25 47 PRO B CA 1
ATOM 1620 C C . PRO B 1 47 ? 4.852 -22.078 -4.266 1 97.25 47 PRO B C 1
ATOM 1622 O O . PRO B 1 47 ? 5.82 -21.344 -4.496 1 97.25 47 PRO B O 1
ATOM 1625 N N . SER B 1 48 ? 4.637 -23.125 -4.992 1 97.62 48 SER B N 1
ATOM 1626 C CA . SER B 1 48 ? 5.559 -23.594 -6.02 1 97.62 48 SER B CA 1
ATOM 1627 C C . SER B 1 48 ? 5.578 -22.641 -7.215 1 97.62 48 SER B C 1
ATOM 1629 O O . SER B 1 48 ? 6.5 -22.688 -8.031 1 97.62 48 SER B O 1
ATOM 1631 N N . ALA B 1 49 ? 4.578 -21.797 -7.312 1 98.31 49 ALA B N 1
ATOM 1632 C CA . ALA B 1 49 ? 4.469 -20.891 -8.445 1 98.31 49 ALA B CA 1
ATOM 1633 C C . ALA B 1 49 ? 5.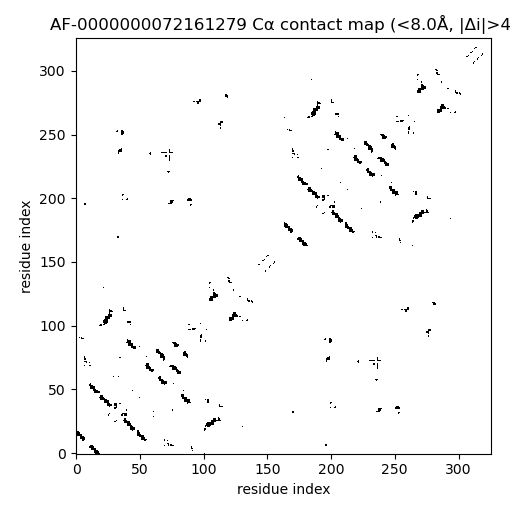352 -19.656 -8.242 1 98.31 49 ALA B C 1
ATOM 1635 O O . ALA B 1 49 ? 5.582 -18.891 -9.188 1 98.31 49 ALA B O 1
ATOM 1636 N N . VAL B 1 50 ? 5.852 -19.438 -7.039 1 98.69 50 VAL B N 1
ATOM 1637 C CA . VAL B 1 50 ? 6.621 -18.25 -6.727 1 98.69 50 VAL B CA 1
ATOM 1638 C C . VAL B 1 50 ? 8 -18.641 -6.203 1 98.69 50 VAL B C 1
ATOM 1640 O O . VAL B 1 50 ? 8.133 -19.094 -5.07 1 98.69 50 VAL B O 1
ATOM 1643 N N . GLU B 1 51 ? 8.984 -18.391 -7 1 98.62 51 GLU B N 1
ATOM 1644 C CA . GLU B 1 51 ? 10.359 -18.641 -6.594 1 98.62 51 GLU B CA 1
ATOM 1645 C C . GLU B 1 51 ? 11.055 -17.344 -6.18 1 98.62 51 GLU B C 1
ATOM 1647 O O . GLU B 1 51 ? 10.984 -16.344 -6.898 1 98.62 51 GLU B O 1
ATOM 1652 N N . VAL B 1 52 ? 11.703 -17.391 -5.066 1 98.62 52 VAL B N 1
ATOM 1653 C CA . VAL B 1 52 ? 12.359 -16.203 -4.531 1 98.62 52 VAL B CA 1
ATOM 1654 C C . VAL B 1 52 ? 13.867 -16.312 -4.746 1 98.62 52 VAL B C 1
ATOM 1656 O O . VAL B 1 52 ? 14.484 -17.312 -4.395 1 98.62 52 VAL B O 1
ATOM 1659 N N . ARG B 1 53 ? 14.438 -15.328 -5.379 1 98.56 53 ARG B N 1
ATOM 1660 C CA . ARG B 1 53 ? 15.883 -15.18 -5.504 1 98.56 53 ARG B CA 1
ATOM 1661 C C . ARG B 1 53 ? 16.375 -13.969 -4.715 1 98.56 53 ARG B C 1
ATOM 1663 O O . ARG B 1 53 ? 15.828 -12.875 -4.832 1 98.56 53 ARG B O 1
ATOM 1670 N N . GLY B 1 54 ? 17.406 -14.125 -3.916 1 98.31 54 GLY B N 1
ATOM 1671 C CA . GLY B 1 54 ? 17.875 -13.117 -2.971 1 98.31 54 GLY B CA 1
ATOM 1672 C C . GLY B 1 54 ? 17.422 -13.383 -1.548 1 98.31 54 GLY B C 1
ATOM 1673 O O . GLY B 1 54 ? 16.906 -14.469 -1.243 1 98.31 54 GLY B O 1
ATOM 1674 N N . THR B 1 55 ? 17.703 -12.477 -0.689 1 97.12 55 THR B N 1
ATOM 1675 C CA . THR B 1 55 ? 17.359 -12.656 0.718 1 97.12 55 THR B CA 1
ATOM 1676 C C . THR B 1 55 ? 16.203 -11.742 1.118 1 97.12 55 THR B C 1
ATOM 1678 O O . THR B 1 55 ? 16.359 -10.516 1.13 1 97.12 55 THR B O 1
ATOM 1681 N N . ALA B 1 56 ? 15.109 -12.344 1.435 1 98.06 56 ALA B N 1
ATOM 1682 C CA . ALA B 1 56 ? 13.953 -11.633 1.973 1 98.06 56 ALA B CA 1
ATOM 1683 C C . ALA B 1 56 ? 13.891 -11.758 3.492 1 98.06 56 ALA B C 1
ATOM 1685 O O . ALA B 1 56 ? 14.133 -12.836 4.043 1 98.06 56 ALA B O 1
ATOM 1686 N N . THR B 1 57 ? 13.625 -10.672 4.117 1 98.25 57 THR B N 1
ATOM 1687 C CA . THR B 1 57 ? 13.461 -10.672 5.566 1 98.25 57 THR B CA 1
ATOM 1688 C C . THR B 1 57 ? 12.008 -10.969 5.941 1 98.25 57 THR B C 1
ATOM 1690 O O . THR B 1 57 ? 11.078 -10.422 5.34 1 98.25 57 THR B O 1
ATOM 1693 N N . SER B 1 58 ? 11.852 -11.844 6.879 1 98.06 58 SER B N 1
ATOM 1694 C CA . SER B 1 58 ? 10.508 -12.266 7.266 1 98.06 58 SER B CA 1
ATOM 1695 C C . SER B 1 58 ? 10.086 -11.617 8.578 1 98.06 58 SER B C 1
ATOM 1697 O O . SER B 1 58 ? 10.914 -11.383 9.461 1 98.06 58 SER B O 1
ATOM 1699 N N . TYR B 1 59 ? 8.859 -11.266 8.68 1 98.19 59 TYR B N 1
ATOM 1700 C CA . TYR B 1 59 ? 8.188 -10.852 9.906 1 98.19 59 TYR B CA 1
ATOM 1701 C C . TYR B 1 59 ? 6.816 -11.5 10.023 1 98.19 59 TYR B C 1
ATOM 1703 O O . TYR B 1 59 ? 5.926 -11.258 9.203 1 98.19 59 TYR B O 1
ATOM 1711 N N . ALA B 1 60 ? 6.648 -12.305 11.07 1 95.88 60 ALA B N 1
ATOM 1712 C CA . ALA B 1 60 ? 5.371 -12.984 11.281 1 95.88 60 ALA B CA 1
ATOM 1713 C C . ALA B 1 60 ? 4.402 -12.094 12.062 1 95.88 60 ALA B C 1
ATOM 1715 O O . ALA B 1 60 ? 4.695 -11.688 13.18 1 95.88 60 ALA B O 1
ATOM 1716 N N . THR B 1 61 ? 3.293 -11.789 11.398 1 92.25 61 THR B N 1
ATOM 1717 C CA . THR B 1 61 ? 2.281 -10.992 12.086 1 92.25 61 THR B CA 1
ATOM 1718 C C . THR B 1 61 ? 1.357 -11.891 12.906 1 92.25 61 THR B C 1
ATOM 1720 O O . THR B 1 61 ? 0.645 -11.406 13.789 1 92.25 61 THR B O 1
ATOM 1723 N N . SER B 1 62 ? 1.255 -13.102 12.57 1 88.62 62 SER B N 1
ATOM 1724 C CA . SER B 1 62 ? 0.556 -14.141 13.328 1 88.62 62 SER B CA 1
ATOM 1725 C C . SER B 1 62 ? 1.223 -15.5 13.156 1 88.62 62 SER B C 1
ATOM 1727 O O . SER B 1 62 ? 2.205 -15.625 12.422 1 88.62 62 SER B O 1
ATOM 1729 N N . ALA B 1 63 ? 0.729 -16.484 13.906 1 89.12 63 ALA B N 1
ATOM 1730 C CA . ALA B 1 63 ? 1.278 -17.828 13.805 1 89.12 63 ALA B CA 1
ATOM 1731 C C . ALA B 1 63 ? 1.129 -18.375 12.383 1 89.12 63 ALA B C 1
ATOM 1733 O O . ALA B 1 63 ? 1.942 -19.188 11.938 1 89.12 63 ALA B O 1
ATOM 1734 N N . ASP B 1 64 ? 0.159 -17.859 11.633 1 89.31 64 ASP B N 1
ATOM 1735 C CA . ASP B 1 64 ? -0.173 -18.469 10.352 1 89.31 64 ASP B CA 1
ATOM 1736 C C . ASP B 1 64 ? 0.135 -17.516 9.188 1 89.31 64 ASP B C 1
ATOM 1738 O O . ASP B 1 64 ? -0.183 -17.812 8.039 1 89.31 64 ASP B O 1
ATOM 1742 N N . LEU B 1 65 ? 0.755 -16.375 9.508 1 93.81 65 LEU B N 1
ATOM 1743 C CA . LEU B 1 65 ? 0.978 -15.391 8.453 1 93.81 65 LEU B CA 1
ATOM 1744 C C . LEU B 1 65 ? 2.354 -14.75 8.594 1 93.81 65 LEU B C 1
ATOM 1746 O O . LEU B 1 65 ? 2.631 -14.07 9.586 1 93.81 65 LEU B O 1
ATOM 1750 N N . ALA B 1 66 ? 3.184 -14.992 7.613 1 97.12 66 ALA B N 1
ATOM 1751 C CA . ALA B 1 66 ? 4.512 -14.391 7.543 1 97.12 66 ALA B CA 1
ATOM 1752 C C . ALA B 1 66 ? 4.602 -13.406 6.379 1 97.12 66 ALA B C 1
ATOM 1754 O O . ALA B 1 66 ? 4.133 -13.695 5.277 1 97.12 66 ALA B O 1
ATOM 1755 N N . ARG B 1 67 ? 5.203 -12.273 6.621 1 97.69 67 ARG B N 1
ATOM 1756 C CA . ARG B 1 67 ? 5.391 -11.219 5.629 1 97.69 67 ARG B CA 1
ATOM 1757 C C . ARG B 1 67 ? 6.863 -11.07 5.258 1 97.69 67 ARG B C 1
ATOM 1759 O O . ARG B 1 67 ? 7.738 -11.156 6.121 1 97.69 67 ARG B O 1
ATOM 1766 N N . PHE B 1 68 ? 7.117 -10.875 4.02 1 98.62 68 PHE B N 1
ATOM 1767 C CA . PHE B 1 68 ? 8.492 -10.836 3.539 1 98.62 68 PHE B CA 1
ATOM 1768 C C . PHE B 1 68 ? 8.789 -9.516 2.846 1 98.62 68 PHE B C 1
ATOM 1770 O O . PHE B 1 68 ? 7.992 -9.047 2.029 1 98.62 68 PHE B O 1
ATOM 1777 N N . HIS B 1 69 ? 9.914 -8.898 3.225 1 98.62 69 HIS B N 1
ATOM 1778 C CA . HIS B 1 69 ? 10.328 -7.621 2.648 1 98.62 69 HIS B CA 1
ATOM 1779 C C . HIS B 1 69 ? 11.828 -7.602 2.373 1 98.62 69 HIS B C 1
ATOM 1781 O O . HIS B 1 69 ? 12.562 -8.453 2.873 1 98.62 69 HIS B O 1
ATOM 1787 N N . CYS B 1 70 ? 12.25 -6.73 1.486 1 98.56 70 CYS B N 1
ATOM 1788 C CA . CYS B 1 70 ? 13.672 -6.5 1.256 1 98.56 70 CYS B CA 1
ATOM 1789 C C . CYS B 1 70 ? 14.281 -5.676 2.383 1 98.56 70 CYS B C 1
ATOM 1791 O O . CYS B 1 70 ? 13.766 -4.609 2.723 1 98.56 70 CYS B O 1
ATOM 1793 N N . ALA B 1 71 ? 15.352 -6.086 2.895 1 97.31 71 ALA B N 1
ATOM 1794 C CA . ALA B 1 71 ? 15.977 -5.395 4.02 1 97.31 71 ALA B CA 1
ATOM 1795 C C . ALA B 1 71 ? 16.578 -4.062 3.584 1 97.31 71 ALA B C 1
ATOM 1797 O O . ALA B 1 71 ? 16.625 -3.111 4.367 1 97.31 71 ALA B O 1
ATOM 1798 N N . ARG B 1 72 ? 17.016 -3.99 2.371 1 97.62 72 ARG B N 1
ATOM 1799 C CA . ARG B 1 72 ? 17.703 -2.795 1.912 1 97.62 72 ARG B CA 1
ATOM 1800 C C . ARG B 1 72 ? 16.719 -1.689 1.55 1 97.62 72 ARG B C 1
ATOM 1802 O O . ARG B 1 72 ? 16.844 -0.56 2.027 1 97.62 72 ARG B O 1
ATOM 1809 N N . CYS B 1 73 ? 15.75 -2.018 0.766 1 97.88 73 CYS B N 1
ATOM 1810 C CA . CYS B 1 73 ? 14.891 -0.946 0.274 1 97.88 73 CYS B CA 1
ATOM 1811 C C . CYS B 1 73 ? 13.555 -0.942 1.001 1 97.88 73 CYS B C 1
ATOM 1813 O O . CYS B 1 73 ? 12.797 0.028 0.914 1 97.88 73 CYS B O 1
ATOM 1815 N N . GLY B 1 74 ? 13.227 -2.002 1.653 1 97.62 74 GLY B N 1
ATOM 1816 C CA . GLY B 1 74 ? 12.008 -2.02 2.439 1 97.62 74 GLY B CA 1
ATOM 1817 C C . GLY B 1 74 ? 10.797 -2.494 1.654 1 97.62 74 GLY B C 1
ATOM 1818 O O . GLY B 1 74 ? 9.711 -2.66 2.215 1 97.62 74 GLY B O 1
ATOM 1819 N N . SER B 1 75 ? 10.914 -2.816 0.385 1 97.81 75 SER B N 1
ATOM 1820 C CA . SER B 1 75 ? 9.781 -3.24 -0.433 1 97.81 75 SER B CA 1
ATOM 1821 C C . SER B 1 75 ? 9.102 -4.473 0.157 1 97.81 75 SER B C 1
ATOM 1823 O O . SER B 1 75 ? 9.773 -5.426 0.558 1 97.81 75 SER B O 1
ATOM 1825 N N . HIS B 1 76 ? 7.785 -4.383 0.251 1 98.06 76 HIS B N 1
ATOM 1826 C CA . HIS B 1 76 ? 6.996 -5.574 0.53 1 98.06 76 HIS B CA 1
ATOM 1827 C C . HIS B 1 76 ? 7.008 -6.531 -0.657 1 98.06 76 HIS B C 1
ATOM 1829 O O . HIS B 1 76 ? 6.695 -6.137 -1.783 1 98.06 76 HIS B O 1
ATOM 1835 N N . LEU B 1 77 ? 7.316 -7.809 -0.417 1 98.62 77 LEU B N 1
ATOM 1836 C CA . LEU B 1 77 ? 7.555 -8.727 -1.526 1 98.62 77 LEU B CA 1
ATOM 1837 C C . LEU B 1 77 ? 6.402 -9.711 -1.669 1 98.62 77 LEU B C 1
ATOM 1839 O O . LEU B 1 77 ? 5.848 -9.875 -2.758 1 98.62 77 LEU B O 1
ATOM 1843 N N . TYR B 1 78 ? 6.141 -10.414 -0.638 1 98.56 78 TYR B N 1
ATOM 1844 C CA . TYR B 1 78 ? 5.07 -11.406 -0.619 1 98.56 78 TYR B CA 1
ATOM 1845 C C . TYR B 1 78 ? 4.723 -11.812 0.81 1 98.56 78 TYR B C 1
ATOM 1847 O O . TYR B 1 78 ? 5.375 -11.375 1.76 1 98.56 78 TYR B O 1
ATOM 1855 N N . GLU B 1 79 ? 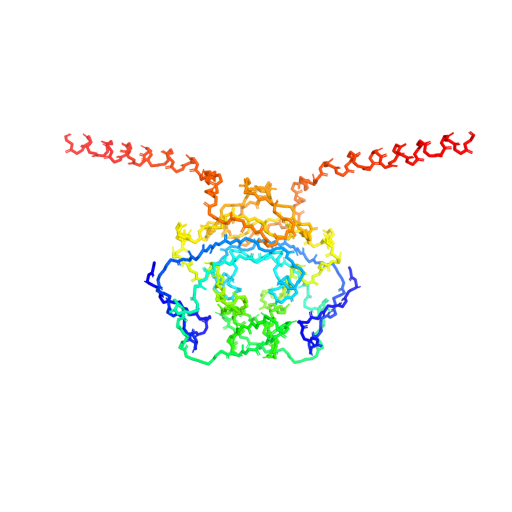3.652 -12.508 0.941 1 98.12 79 GLU B N 1
ATOM 1856 C CA . GLU B 1 79 ? 3.209 -13.094 2.203 1 98.12 79 GLU B CA 1
ATOM 1857 C C . GLU B 1 79 ? 2.971 -14.594 2.062 1 98.12 79 GLU B C 1
ATOM 1859 O O . GLU B 1 79 ? 2.684 -15.086 0.969 1 98.12 79 GLU B O 1
ATOM 1864 N N . GLU B 1 80 ? 3.146 -15.242 3.184 1 97.25 80 GLU B N 1
ATOM 1865 C CA . GLU B 1 80 ? 2.887 -16.688 3.221 1 97.25 80 GLU B CA 1
ATOM 1866 C C . GLU B 1 80 ? 1.888 -17.031 4.32 1 97.25 80 GLU B C 1
ATOM 1868 O O . GLU B 1 80 ? 2.08 -16.672 5.48 1 97.25 80 GLU B O 1
ATOM 1873 N N . GLY B 1 81 ? 0.866 -17.656 3.961 1 93.88 81 GLY B N 1
ATOM 1874 C CA . GLY B 1 81 ? -0.175 -18.109 4.871 1 93.88 81 GLY B CA 1
ATOM 1875 C C . GLY B 1 81 ? -1.227 -18.969 4.199 1 93.88 81 GLY B C 1
ATOM 1876 O O . GLY B 1 81 ? -1.506 -18.797 3.012 1 93.88 81 GLY B O 1
ATOM 1877 N N . GLY B 1 82 ? -1.812 -19.953 4.965 1 90.5 82 GLY B N 1
ATOM 1878 C CA . GLY B 1 82 ? -2.863 -20.797 4.414 1 90.5 82 GLY B CA 1
ATOM 1879 C C . GLY B 1 82 ? -2.391 -21.656 3.262 1 90.5 82 GLY B C 1
ATOM 1880 O O . GLY B 1 82 ? -3.16 -21.953 2.344 1 90.5 82 GLY B O 1
ATOM 1881 N N . GLY B 1 83 ? -1.175 -21.938 3.229 1 94.44 83 GLY B N 1
ATOM 1882 C CA . GLY B 1 83 ? -0.627 -22.766 2.164 1 94.44 83 GLY B CA 1
ATOM 1883 C C . GLY B 1 83 ? -0.445 -22.016 0.859 1 94.44 83 GLY B C 1
ATOM 1884 O O . GLY B 1 83 ? -0.284 -22.625 -0.199 1 94.44 83 GLY B O 1
ATOM 1885 N N . LEU B 1 84 ? -0.505 -20.688 0.925 1 96.62 84 LEU B N 1
ATOM 1886 C CA . LEU B 1 84 ? -0.398 -19.859 -0.273 1 96.62 84 LEU B CA 1
ATOM 1887 C C . LEU B 1 84 ? 0.733 -18.844 -0.134 1 96.62 84 LEU B C 1
ATOM 1889 O O . LEU B 1 84 ? 1.179 -18.562 0.979 1 96.62 84 LEU B O 1
ATOM 1893 N N . ARG B 1 85 ? 1.222 -18.438 -1.246 1 98.06 85 ARG B N 1
ATOM 1894 C CA . ARG B 1 85 ? 2.014 -17.203 -1.336 1 98.06 85 ARG B CA 1
ATOM 1895 C C . ARG B 1 85 ? 1.221 -16.094 -2.008 1 98.06 85 ARG B C 1
ATOM 1897 O O . ARG B 1 85 ? 0.678 -16.281 -3.098 1 98.06 85 ARG B O 1
ATOM 1904 N N . MET B 1 86 ? 1.116 -15.008 -1.341 1 97.94 86 MET B N 1
ATOM 1905 C CA . MET B 1 86 ? 0.368 -13.852 -1.818 1 97.94 86 MET B CA 1
ATOM 1906 C C . MET B 1 86 ? 1.312 -12.734 -2.254 1 97.94 86 MET B C 1
ATOM 1908 O O . MET B 1 86 ? 2.176 -12.312 -1.484 1 97.94 86 MET B O 1
ATOM 1912 N N . VAL B 1 87 ? 1.153 -12.281 -3.492 1 98.69 87 VAL B N 1
ATOM 1913 C CA . VAL B 1 87 ? 2.041 -11.297 -4.098 1 98.69 87 VAL B CA 1
ATOM 1914 C C . VAL B 1 87 ? 1.264 -10.016 -4.398 1 98.69 87 VAL B C 1
ATOM 1916 O O . VAL B 1 87 ? 0.169 -10.062 -4.961 1 98.69 87 VAL B O 1
ATOM 1919 N N . PRO B 1 88 ? 1.82 -8.852 -3.955 1 98.62 88 PRO B N 1
ATOM 1920 C CA . PRO B 1 88 ? 1.146 -7.605 -4.332 1 98.62 88 PRO B CA 1
ATOM 1921 C C . PRO B 1 88 ? 0.908 -7.492 -5.836 1 98.62 88 PRO B C 1
ATOM 1923 O O . PRO B 1 88 ? 1.841 -7.66 -6.625 1 98.62 88 PRO B O 1
ATOM 1926 N N . ILE B 1 89 ? -0.284 -7.129 -6.223 1 98.25 89 ILE B N 1
ATOM 1927 C CA . ILE B 1 89 ? -0.685 -7.09 -7.625 1 98.25 89 ILE B CA 1
ATOM 1928 C C . ILE B 1 89 ? 0.125 -6.027 -8.367 1 98.25 89 ILE B C 1
ATOM 1930 O O . ILE B 1 89 ? 0.494 -6.215 -9.523 1 98.25 89 ILE B O 1
ATOM 1934 N N . ALA B 1 90 ? 0.395 -4.934 -7.699 1 97.5 90 ALA B N 1
ATOM 1935 C CA . ALA B 1 90 ? 1.12 -3.83 -8.32 1 97.5 90 ALA B CA 1
ATOM 1936 C C . ALA B 1 90 ? 2.492 -4.281 -8.812 1 97.5 90 ALA B C 1
ATOM 1938 O O . ALA B 1 90 ? 3.027 -3.73 -9.773 1 97.5 90 ALA B O 1
ATOM 1939 N N . MET B 1 91 ? 3.104 -5.281 -8.172 1 97.31 91 MET B N 1
ATOM 1940 C CA . MET B 1 91 ? 4.398 -5.812 -8.594 1 97.31 91 MET B CA 1
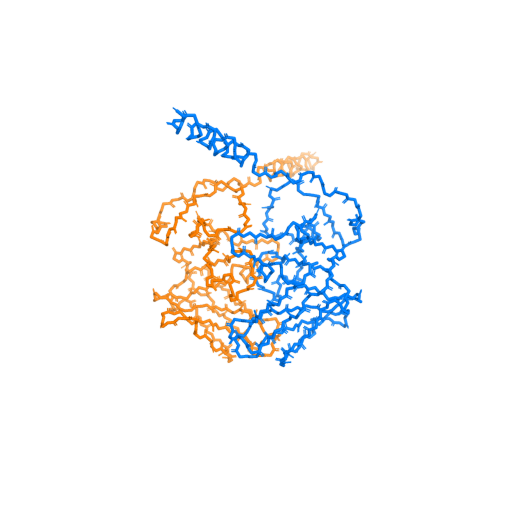ATOM 1941 C C . MET B 1 91 ? 4.289 -6.48 -9.961 1 97.31 91 MET B C 1
ATOM 1943 O O . MET B 1 91 ? 5.289 -6.645 -10.656 1 97.31 91 MET B O 1
ATOM 1947 N N . LEU B 1 92 ? 3.113 -6.848 -10.25 1 96.56 92 LEU B N 1
ATOM 1948 C CA . LEU B 1 92 ? 2.896 -7.648 -11.453 1 96.56 92 LEU B CA 1
ATOM 1949 C C . LEU B 1 92 ? 2.43 -6.773 -12.609 1 96.56 92 LEU B C 1
ATOM 1951 O O . LEU B 1 92 ? 2.158 -7.273 -13.703 1 96.56 92 LEU B O 1
ATOM 1955 N N . ALA B 1 93 ? 2.342 -5.461 -12.336 1 92.81 93 ALA B N 1
ATOM 1956 C CA . ALA B 1 93 ? 1.945 -4.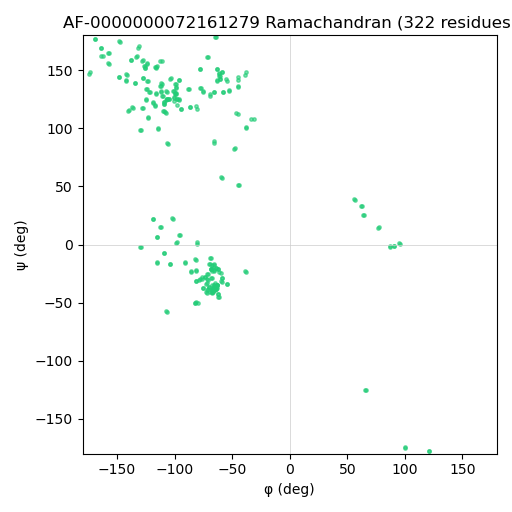52 -13.383 1 92.81 93 ALA B CA 1
ATOM 1957 C C . ALA B 1 93 ? 2.965 -4.496 -14.516 1 92.81 93 ALA B C 1
ATOM 1959 O O . ALA B 1 93 ? 4.172 -4.602 -14.281 1 92.81 93 ALA B O 1
ATOM 1960 N N . GLN B 1 94 ? 2.561 -4.41 -15.695 1 89.19 94 GLN B N 1
ATOM 1961 C CA . GLN B 1 94 ? 3.354 -4.211 -16.906 1 89.19 94 GLN B CA 1
ATOM 1962 C C . GLN B 1 94 ? 3.043 -2.863 -17.547 1 89.19 94 GLN B C 1
ATOM 1964 O O . GLN B 1 94 ? 2.041 -2.723 -18.25 1 89.19 94 GLN B O 1
ATOM 1969 N N . GLY B 1 95 ? 3.951 -1.933 -17.281 1 88.38 95 GLY B N 1
ATOM 1970 C CA . GLY B 1 95 ? 3.6 -0.574 -17.672 1 88.38 95 GLY B CA 1
ATOM 1971 C C . GLY B 1 95 ? 2.422 -0.021 -16.891 1 88.38 95 GLY B C 1
ATOM 1972 O O . GLY B 1 95 ? 2.428 -0.031 -15.656 1 88.38 95 GLY B O 1
ATOM 1973 N N . THR B 1 96 ? 1.401 0.43 -17.625 1 89.81 96 THR B N 1
ATOM 1974 C CA . THR B 1 96 ? 0.23 1.008 -16.969 1 89.81 96 THR B CA 1
ATOM 1975 C C . THR B 1 96 ? -0.921 0.007 -16.953 1 89.81 96 THR B C 1
ATOM 1977 O O . THR B 1 96 ? -2.084 0.394 -16.797 1 89.81 96 THR B O 1
ATOM 1980 N N . GLU B 1 97 ? -0.48 -1.297 -17.078 1 92.25 97 GLU B N 1
ATOM 1981 C CA . GLU B 1 97 ? -1.537 -2.303 -17.109 1 92.25 97 GLU B CA 1
ATOM 1982 C C . GLU B 1 97 ? -1.298 -3.395 -16.078 1 92.25 97 GLU B C 1
ATOM 1984 O O . GLU B 1 97 ? -0.156 -3.791 -15.836 1 92.25 97 GLU B O 1
ATOM 1989 N N . ILE B 1 98 ? -2.424 -3.82 -15.539 1 93.56 98 ILE B N 1
ATOM 1990 C CA . ILE B 1 98 ? -2.438 -5.027 -14.719 1 93.56 98 ILE B CA 1
ATOM 1991 C C . ILE B 1 98 ? -2.9 -6.215 -15.562 1 93.56 98 ILE B C 1
ATOM 1993 O O . ILE B 1 98 ? -3.951 -6.16 -16.203 1 93.56 98 ILE B O 1
ATOM 1997 N N . PRO B 1 99 ? -2.074 -7.293 -15.602 1 94.94 99 PRO B N 1
ATOM 1998 C CA . PRO B 1 99 ? -2.539 -8.469 -16.344 1 94.94 99 PRO B CA 1
ATOM 1999 C C . PRO B 1 99 ? -3.904 -8.961 -15.875 1 94.94 99 PRO B C 1
ATOM 2001 O O . PRO B 1 99 ? -4.184 -8.961 -14.672 1 94.94 99 PRO B O 1
ATOM 2004 N N . GLU B 1 100 ? -4.742 -9.383 -16.812 1 92.81 100 GLU B N 1
ATOM 2005 C CA . GLU B 1 100 ? -6.102 -9.805 -16.516 1 92.81 100 GLU B CA 1
ATOM 2006 C C . GLU B 1 100 ? -6.113 -10.969 -15.523 1 92.81 100 GLU B C 1
ATOM 2008 O O . GLU B 1 100 ? -7.012 -11.07 -14.688 1 92.81 100 GLU B O 1
ATOM 2013 N N . GLU B 1 101 ? -5.133 -11.781 -15.57 1 93.81 101 GLU B N 1
ATOM 2014 C CA . GLU B 1 101 ? -5.059 -12.977 -14.734 1 93.81 101 GLU B CA 1
ATOM 2015 C C . GLU B 1 101 ? -5.016 -12.617 -13.25 1 93.81 101 GLU B C 1
ATOM 2017 O O . GLU B 1 101 ? -5.387 -13.43 -12.398 1 93.81 101 GLU B O 1
ATOM 2022 N N . VAL B 1 102 ? -4.621 -11.391 -12.984 1 96.31 102 VAL B N 1
ATOM 2023 C CA . VAL B 1 102 ? -4.453 -11.047 -11.57 1 96.31 102 VAL B CA 1
ATOM 2024 C C . VAL B 1 102 ? -5.41 -9.914 -11.203 1 96.31 102 VAL B C 1
ATOM 2026 O O . VAL B 1 102 ? -5.195 -9.211 -10.211 1 96.31 102 VAL B O 1
ATOM 2029 N N . TRP B 1 103 ? -6.449 -9.773 -11.992 1 95.75 103 TRP B N 1
ATOM 2030 C CA . TRP B 1 103 ? -7.48 -8.812 -11.602 1 95.75 103 TRP B CA 1
ATOM 2031 C C . TRP B 1 103 ? -8.18 -9.25 -10.32 1 95.75 103 TRP B C 1
ATOM 2033 O O . TRP B 1 103 ? -8.578 -10.406 -10.195 1 95.75 103 TRP B O 1
ATOM 2043 N N . PRO B 1 104 ? -8.289 -8.297 -9.352 1 96.25 104 PRO B N 1
ATOM 2044 C CA . PRO B 1 104 ? -9.039 -8.672 -8.156 1 96.25 104 PRO B CA 1
ATOM 2045 C C . PRO B 1 104 ? -10.477 -9.086 -8.469 1 96.25 104 PRO B C 1
ATOM 2047 O O . PRO B 1 104 ? -11.117 -8.508 -9.352 1 96.25 104 PRO B O 1
ATOM 2050 N N . ARG B 1 105 ? -10.93 -9.961 -7.668 1 94.06 105 ARG B N 1
ATOM 2051 C CA . ARG B 1 105 ? -12.25 -10.516 -7.945 1 94.06 105 ARG B CA 1
ATOM 2052 C C . ARG B 1 105 ? -13.242 -10.141 -6.844 1 94.06 105 ARG B C 1
ATOM 2054 O O . ARG B 1 105 ? -14.453 -10.281 -7.02 1 94.06 105 ARG B O 1
ATOM 2061 N N . ALA B 1 106 ? -12.742 -9.711 -5.738 1 95.69 106 ALA B N 1
ATOM 2062 C CA . ALA B 1 106 ? -13.602 -9.406 -4.594 1 95.69 106 ALA B CA 1
ATOM 2063 C C . ALA B 1 106 ? -12.875 -8.531 -3.578 1 95.69 106 ALA B C 1
ATOM 2065 O O . ALA B 1 106 ? -11.656 -8.352 -3.66 1 95.69 106 ALA B O 1
ATOM 2066 N N . HIS B 1 107 ? -13.68 -7.934 -2.744 1 97.06 107 HIS B N 1
ATOM 2067 C CA . HIS B 1 107 ? -13.211 -7.371 -1.482 1 97.06 107 HIS B CA 1
ATOM 2068 C C . HIS B 1 107 ? -13.484 -8.32 -0.322 1 97.06 107 HIS B C 1
ATOM 2070 O O . HIS B 1 107 ? -14.609 -8.812 -0.165 1 97.06 107 HIS B O 1
ATOM 2076 N N . ILE B 1 108 ? -12.438 -8.539 0.432 1 96.81 108 ILE B N 1
ATOM 2077 C CA . ILE B 1 108 ? -12.641 -9.383 1.603 1 96.81 108 ILE B CA 1
ATOM 2078 C C . ILE B 1 108 ? -12.383 -8.578 2.873 1 96.81 108 ILE B C 1
ATOM 2080 O O . ILE B 1 108 ? -11.68 -7.566 2.844 1 96.81 108 ILE B O 1
ATOM 2084 N N . PHE B 1 109 ? -13.07 -9.016 4.012 1 96.5 109 PHE B N 1
ATOM 2085 C CA . PHE B 1 109 ? -13.031 -8.32 5.297 1 96.5 109 PHE B CA 1
ATOM 2086 C C . PHE B 1 109 ? -13.484 -6.871 5.141 1 96.5 109 PHE B C 1
ATOM 2088 O O . PHE B 1 109 ? -12.914 -5.969 5.754 1 96.5 109 PHE B O 1
ATOM 2095 N N . TYR B 1 110 ? -14.453 -6.742 4.32 1 96.5 110 TYR B N 1
ATOM 2096 C CA . TYR B 1 110 ? -14.859 -5.402 3.918 1 96.5 110 TYR B CA 1
ATOM 2097 C C . TYR B 1 110 ? -15.492 -4.648 5.086 1 96.5 110 TYR B C 1
ATOM 2099 O O . TYR B 1 110 ? -15.516 -3.416 5.098 1 96.5 110 TYR B O 1
ATOM 2107 N N . GLU B 1 111 ? -15.969 -5.293 6.07 1 94.56 111 GLU B N 1
ATOM 2108 C CA . GLU B 1 111 ? -16.562 -4.645 7.234 1 94.56 111 GLU B CA 1
ATOM 2109 C C . GLU B 1 111 ? -15.523 -3.818 7.988 1 94.56 111 GLU B C 1
ATOM 2111 O O . GLU B 1 111 ? -15.875 -2.9 8.734 1 94.56 111 GLU B O 1
ATOM 2116 N N . ASN B 1 112 ? -14.289 -4.109 7.785 1 95.25 112 ASN B N 1
ATOM 2117 C CA . ASN B 1 112 ? -13.203 -3.414 8.477 1 95.25 112 ASN B CA 1
ATOM 2118 C C . ASN B 1 112 ? -12.641 -2.277 7.629 1 95.25 112 ASN B C 1
ATOM 2120 O O . ASN B 1 112 ? -11.656 -1.639 8.016 1 95.25 112 ASN B O 1
ATOM 2124 N N . ARG B 1 113 ? -13.289 -1.945 6.477 1 95.94 113 ARG B N 1
ATOM 2125 C CA . ARG B 1 113 ? -12.734 -0.963 5.551 1 95.94 113 ARG B CA 1
ATOM 2126 C C . ARG B 1 113 ? -12.633 0.41 6.203 1 95.94 113 ARG B C 1
ATOM 2128 O O . ARG B 1 113 ? -13.461 0.77 7.043 1 95.94 113 ARG B O 1
ATOM 2135 N N . VAL B 1 114 ? -11.672 1.145 5.727 1 95.88 114 VAL B N 1
ATOM 2136 C CA . VAL B 1 114 ? -11.508 2.516 6.199 1 95.88 114 VAL B CA 1
ATOM 2137 C C . VAL B 1 114 ? -11.906 3.492 5.094 1 95.88 114 VAL B C 1
ATOM 2139 O O . VAL B 1 114 ? -11.938 4.707 5.312 1 95.88 114 VAL B O 1
ATOM 2142 N N . VAL B 1 115 ? -12.148 2.957 3.955 1 94.44 115 VAL B N 1
ATOM 2143 C CA . VAL B 1 115 ? -12.648 3.721 2.816 1 94.44 115 VAL B CA 1
ATOM 2144 C C . VAL B 1 115 ? -13.664 2.887 2.037 1 94.44 115 VAL B C 1
ATOM 2146 O O . VAL B 1 115 ? -13.5 1.673 1.895 1 94.44 115 VAL B O 1
ATOM 2149 N N . ASP B 1 116 ? -14.648 3.543 1.607 1 93.12 116 ASP B N 1
ATOM 2150 C CA . ASP B 1 116 ? -15.578 2.863 0.711 1 93.12 116 ASP B CA 1
ATOM 2151 C C . ASP B 1 116 ? -15.016 2.77 -0.703 1 93.12 116 ASP B C 1
ATOM 2153 O O . ASP B 1 116 ? -14.461 3.744 -1.222 1 93.12 116 ASP B O 1
ATOM 2157 N N . VAL B 1 117 ? -15.148 1.576 -1.299 1 93.62 117 VAL B N 1
ATOM 2158 C CA . VAL B 1 117 ? -14.688 1.384 -2.672 1 93.62 117 VAL B CA 1
ATOM 2159 C C . VAL B 1 117 ? -15.875 1.033 -3.566 1 93.62 117 VAL B C 1
ATOM 2161 O O . VAL B 1 117 ? -16.516 -0.003 -3.377 1 93.62 117 VAL B O 1
ATOM 2164 N N . ARG B 1 118 ? -16.062 1.913 -4.535 1 90.75 118 ARG B N 1
ATOM 2165 C CA . ARG B 1 118 ? -17.188 1.706 -5.445 1 90.75 118 ARG B CA 1
ATOM 2166 C C . ARG B 1 118 ? -16.703 1.21 -6.805 1 90.75 118 ARG B C 1
ATOM 2168 O O . ARG B 1 118 ? -16.578 1.994 -7.746 1 90.75 118 ARG B O 1
ATOM 2175 N N . ASP B 1 119 ? -16.562 -0.108 -6.879 1 91.12 119 ASP B N 1
ATOM 2176 C CA . ASP B 1 119 ? -16 -0.641 -8.117 1 91.12 119 ASP B CA 1
ATOM 2177 C C . ASP B 1 119 ? -16.875 -1.763 -8.672 1 91.12 119 ASP B C 1
ATOM 2179 O O . ASP B 1 119 ? -16.531 -2.357 -9.703 1 91.12 119 ASP B O 1
ATOM 2183 N N . GLY B 1 120 ? -17.922 -2.119 -7.984 1 91.62 120 GLY B N 1
ATOM 2184 C CA . GLY B 1 120 ? -18.875 -3.119 -8.469 1 91.62 120 GLY B CA 1
ATOM 2185 C C . GLY B 1 120 ? -18.469 -4.539 -8.102 1 91.62 120 GLY B C 1
ATOM 2186 O O . GLY B 1 120 ? -19.219 -5.484 -8.367 1 91.62 120 GLY B O 1
ATOM 2187 N N . LEU B 1 121 ? -17.375 -4.777 -7.461 1 93.94 121 LEU B N 1
ATOM 2188 C CA . LEU B 1 121 ? -16.938 -6.109 -7.066 1 93.94 121 LEU B CA 1
ATOM 2189 C C . LEU B 1 121 ? -17.688 -6.594 -5.836 1 93.94 121 LEU B C 1
ATOM 2191 O O . LEU B 1 121 ? -18.109 -5.789 -5 1 93.94 121 LEU B O 1
ATOM 2195 N N . PRO B 1 122 ? -17.859 -7.918 -5.688 1 94.69 122 PRO B N 1
ATOM 2196 C CA . PRO B 1 122 ? -18.469 -8.438 -4.461 1 94.69 122 PRO B CA 1
ATOM 2197 C C . PRO B 1 122 ? -17.656 -8.094 -3.213 1 94.69 122 PRO B C 1
ATOM 2199 O O . PRO B 1 122 ? -16.422 -8.023 -3.271 1 94.69 122 PRO B O 1
ATOM 2202 N N . LYS B 1 123 ? -18.391 -7.852 -2.133 1 96.06 123 LYS B N 1
ATOM 2203 C CA . LYS B 1 123 ? -17.797 -7.523 -0.836 1 96.06 123 LYS B CA 1
ATOM 2204 C C . LYS B 1 123 ? -18.172 -8.562 0.216 1 96.06 123 LYS B C 1
ATOM 2206 O O . LYS B 1 123 ? -19.359 -8.797 0.465 1 96.06 123 LYS B O 1
ATOM 2211 N N . TYR B 1 124 ? -17.109 -9.133 0.779 1 95.25 124 TYR B N 1
ATOM 2212 C CA . TYR B 1 124 ? -17.328 -10.195 1.755 1 95.25 124 TYR B CA 1
ATOM 2213 C C . TYR B 1 124 ? -16.828 -9.789 3.133 1 95.25 124 TYR B C 1
ATOM 2215 O O . TYR B 1 124 ? -15.859 -9.023 3.246 1 95.25 124 TYR B O 1
ATOM 2223 N N . LYS B 1 125 ? -17.438 -10.352 4.195 1 91.75 125 LYS B N 1
ATOM 2224 C CA . LYS B 1 125 ? -17.031 -10.062 5.566 1 91.75 125 LYS B CA 1
ATOM 2225 C C . LYS B 1 125 ? -15.812 -10.898 5.965 1 91.75 125 LYS B C 1
ATOM 2227 O O . LYS B 1 125 ? -15.062 -10.516 6.867 1 91.75 125 LYS B O 1
ATOM 2232 N N . GLU B 1 126 ? -15.75 -12.055 5.391 1 86.25 126 GLU B N 1
ATOM 2233 C CA . GLU B 1 126 ? -14.672 -12.984 5.715 1 86.25 126 GLU B CA 1
ATOM 2234 C C . GLU B 1 126 ? -14.016 -13.531 4.453 1 86.25 126 GLU B C 1
ATOM 2236 O O . GLU B 1 126 ? -14.391 -13.156 3.34 1 86.25 126 GLU B O 1
ATOM 2241 N N . PHE B 1 127 ? -12.922 -14.219 4.633 1 77.44 127 PHE B N 1
ATOM 2242 C CA . PHE B 1 127 ? -12.164 -14.797 3.527 1 77.44 127 PHE B CA 1
ATOM 2243 C C . PHE B 1 127 ? -12.945 -15.922 2.871 1 77.44 127 PHE B C 1
ATOM 2245 O O . PHE B 1 127 ? -12.789 -16.172 1.674 1 77.44 127 PHE B O 1
ATOM 2252 N N . ASP B 1 128 ? -13.836 -16.469 3.486 1 64.25 128 ASP B N 1
ATOM 2253 C CA . ASP B 1 128 ? -14.508 -17.656 2.951 1 64.25 128 ASP B CA 1
ATOM 2254 C C . ASP B 1 128 ? -15.172 -17.344 1.614 1 64.25 128 ASP B C 1
ATOM 2256 O O . ASP B 1 128 ? -16.391 -17.125 1.556 1 64.25 128 ASP B O 1
ATOM 2260 N N . VAL B 1 129 ? -14.367 -16.922 0.723 1 57.38 129 VAL B N 1
ATOM 2261 C CA . VAL B 1 129 ? -14.898 -16.547 -0.577 1 57.38 129 VAL B CA 1
ATOM 2262 C C . VAL B 1 129 ? -14.719 -17.688 -1.574 1 57.38 129 VAL B C 1
ATOM 2264 O O . VAL B 1 129 ? -13.672 -18.328 -1.609 1 57.38 129 VAL B O 1
ATOM 2267 N N . ASP B 1 130 ? -15.836 -18.188 -2.119 1 54.03 130 ASP B N 1
ATOM 2268 C CA . ASP B 1 130 ? -15.766 -19.031 -3.309 1 54.03 130 ASP B CA 1
ATOM 2269 C C . ASP B 1 130 ? -15.266 -18.234 -4.516 1 54.03 130 ASP B C 1
ATOM 2271 O O . ASP B 1 130 ? -16.047 -17.562 -5.184 1 54.03 130 ASP B O 1
ATOM 2275 N N . PHE B 1 131 ? -13.984 -18.141 -4.727 1 53.66 131 PHE B N 1
ATOM 2276 C CA . PHE B 1 131 ? -13.352 -17.359 -5.773 1 53.66 131 PHE B CA 1
ATOM 2277 C C . PHE B 1 131 ? -13.648 -17.938 -7.148 1 53.66 131 PHE B C 1
ATOM 2279 O O . PHE B 1 131 ? -13.211 -17.391 -8.164 1 53.66 131 PHE B O 1
ATOM 2286 N N . SER B 1 132 ? -14.195 -19.125 -7.246 1 50.09 132 SER B N 1
ATOM 2287 C CA . SER B 1 132 ? -14.547 -19.75 -8.523 1 50.09 132 SER B CA 1
ATOM 2288 C C . SER B 1 132 ? -15.664 -18.969 -9.219 1 50.09 132 SER B C 1
ATOM 2290 O O . SER B 1 132 ? -15.922 -19.188 -10.406 1 50.09 132 SER B O 1
ATOM 2292 N N . LYS B 1 133 ? -16.312 -18.188 -8.453 1 48.69 133 LYS B N 1
ATOM 2293 C CA . LYS B 1 133 ? -17.422 -17.484 -9.109 1 48.69 133 LYS B CA 1
ATOM 2294 C C . LYS B 1 133 ? -16.922 -16.266 -9.875 1 48.69 133 LYS B C 1
ATOM 2296 O O . LYS B 1 133 ? -16.031 -15.547 -9.391 1 48.69 133 LYS B O 1
ATOM 2301 N N . ASP B 1 134 ? -17.094 -16.172 -11.219 1 47.75 134 ASP B N 1
ATOM 2302 C CA . ASP B 1 134 ? -16.672 -15.133 -12.156 1 47.75 134 ASP B CA 1
ATOM 2303 C C . ASP B 1 134 ? -17 -13.742 -11.617 1 47.75 134 ASP B C 1
ATOM 2305 O O . ASP B 1 134 ? -18.109 -13.508 -11.117 1 47.75 134 ASP B O 1
ATOM 2309 N N . PRO B 1 135 ? -15.969 -12.984 -11.32 1 45.16 135 PRO B N 1
ATOM 2310 C CA . PRO B 1 135 ? -16.328 -11.609 -10.953 1 45.16 135 PRO B CA 1
ATOM 2311 C C . PRO B 1 135 ? -17.359 -11 -11.898 1 45.16 135 PRO B C 1
ATOM 2313 O O . PRO B 1 135 ? -17.469 -11.414 -13.062 1 45.16 135 PRO B O 1
ATOM 2316 N N . PRO B 1 136 ? -18.344 -10.344 -11.312 1 39.44 136 PRO B N 1
ATOM 2317 C CA . PRO B 1 136 ? -19.125 -9.664 -12.352 1 39.44 136 PRO B CA 1
ATOM 2318 C C . PRO B 1 136 ? -18.25 -8.961 -13.391 1 39.44 136 PRO B C 1
ATOM 2320 O O . PRO B 1 136 ? -17.094 -8.641 -13.109 1 39.44 136 PRO B O 1
ATOM 2323 N N . GLU B 1 137 ? -18.594 -8.93 -14.594 1 33.84 137 GLU B N 1
ATOM 2324 C CA . GLU B 1 137 ? -17.891 -8.305 -15.711 1 33.84 137 GLU B CA 1
ATOM 2325 C C . GLU B 1 137 ? -17.156 -7.039 -15.258 1 33.84 137 GLU B C 1
ATOM 2327 O O . GLU B 1 137 ? -17.734 -6.211 -14.539 1 33.84 137 GLU B O 1
ATOM 2332 N N . PRO B 1 138 ? -15.93 -7.152 -15.211 1 35.03 138 PRO B N 1
ATOM 2333 C CA . PRO B 1 138 ? -15.203 -5.926 -14.867 1 35.03 138 PRO B CA 1
ATOM 2334 C C . PRO B 1 138 ? -15.82 -4.68 -15.492 1 35.03 138 PRO B C 1
ATOM 2336 O O . PRO B 1 138 ? -16.281 -4.719 -16.641 1 35.03 138 PRO B O 1
ATOM 2339 N N . GLN B 1 139 ? -16.531 -3.973 -14.781 1 32.03 139 GLN B N 1
ATOM 2340 C CA . GLN B 1 139 ? -16.922 -2.725 -15.422 1 32.03 139 GLN B CA 1
ATOM 2341 C C . GLN B 1 139 ? -15.734 -2.076 -16.125 1 32.03 139 GLN B C 1
ATOM 2343 O O . GLN B 1 139 ? -14.922 -1.399 -15.492 1 32.03 139 GLN B O 1
ATOM 2348 N N . VAL B 1 140 ? -15.031 -2.711 -16.906 1 31.42 140 VAL B N 1
ATOM 2349 C CA . VAL B 1 140 ? -13.969 -2.221 -17.781 1 31.42 140 VAL B CA 1
ATOM 2350 C C . VAL B 1 140 ? -14.352 -0.861 -18.359 1 31.42 140 VAL B C 1
ATOM 2352 O O . VAL B 1 140 ? -15.539 -0.561 -18.516 1 31.42 140 VAL B O 1
ATOM 2355 N N . ARG B 1 141 ? -13.344 -0.039 -18.594 1 30.66 141 ARG B N 1
ATOM 2356 C CA . ARG B 1 141 ? -13.445 1.215 -19.328 1 30.66 141 ARG B CA 1
ATOM 2357 C C . ARG B 1 141 ? -14.203 1.022 -20.641 1 30.66 141 ARG B C 1
ATOM 2359 O O . ARG B 1 141 ? -13.805 0.219 -21.484 1 30.66 141 ARG B O 1
ATOM 2366 N N . SER B 1 142 ? -15.445 1.027 -20.625 1 32.12 142 SER B N 1
ATOM 2367 C CA . SER B 1 142 ? -16.172 1.151 -21.891 1 32.12 142 SER B CA 1
ATOM 2368 C C . SER B 1 142 ? -15.492 2.135 -22.828 1 32.12 142 SER B C 1
ATOM 2370 O O . SER B 1 142 ? -15.82 2.197 -24.016 1 32.12 142 SER B O 1
ATOM 2372 N N . GLY B 1 143 ? -14.727 2.986 -22.188 1 30.5 143 GLY B N 1
ATOM 2373 C CA . GLY B 1 143 ? -14.195 3.945 -23.141 1 30.5 143 GLY B CA 1
ATOM 2374 C C . GLY B 1 143 ? -13.219 3.332 -24.125 1 30.5 143 GLY B C 1
ATOM 2375 O O . GLY B 1 143 ? -12.719 4.016 -25.031 1 30.5 143 GLY B O 1
ATOM 2376 N N . TYR B 1 144 ? -12.664 2.199 -23.797 1 32.03 144 TYR B N 1
ATOM 2377 C CA . TYR B 1 144 ? -11.734 1.685 -24.797 1 32.03 144 TYR B CA 1
ATOM 2378 C C . TYR B 1 144 ? -12.484 1.188 -26.031 1 32.03 144 TYR B C 1
ATOM 2380 O O . TYR B 1 144 ? -11.875 0.884 -27.047 1 32.03 144 TYR B O 1
ATOM 2388 N N . GLU B 1 145 ? -13.727 0.813 -25.812 1 31.88 145 GLU B N 1
ATOM 2389 C CA . GLU B 1 145 ? -14.438 0.397 -27.016 1 31.88 145 GLU B CA 1
ATOM 2390 C C . GLU B 1 145 ? -14.609 1.563 -27.984 1 31.88 145 GLU B C 1
ATOM 2392 O O . GLU B 1 145 ? -14.586 1.374 -29.203 1 31.88 145 GLU B O 1
ATOM 2397 N N . HIS B 1 146 ? -14.797 2.668 -27.328 1 32.06 146 HIS B N 1
ATOM 2398 C CA . HIS B 1 146 ? -14.969 3.783 -28.25 1 32.06 146 HIS B CA 1
ATOM 2399 C C . HIS B 1 146 ? -13.648 4.152 -28.922 1 32.06 146 HIS B C 1
ATOM 2401 O O . HIS B 1 146 ? -13.625 4.539 -30.094 1 32.06 146 HIS B O 1
AT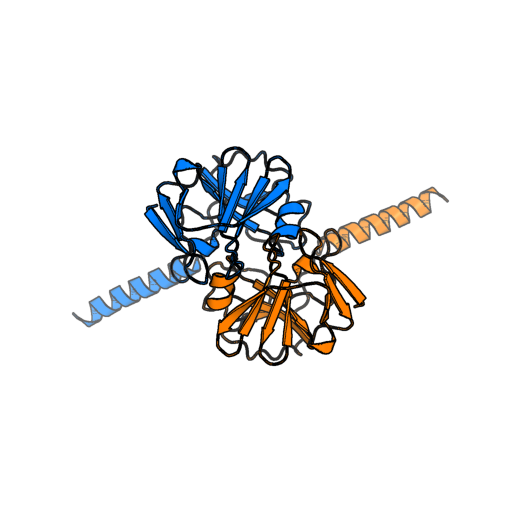OM 2407 N N . VAL B 1 147 ? -12.57 3.969 -28.125 1 31.72 147 VAL B N 1
ATOM 2408 C CA . VAL B 1 147 ? -11.297 4.305 -28.75 1 31.72 147 VAL B CA 1
ATOM 2409 C C . VAL B 1 147 ? -10.898 3.205 -29.734 1 31.72 147 VAL B C 1
ATOM 2411 O O . VAL B 1 147 ? -10.43 3.49 -30.844 1 31.72 147 VAL B O 1
ATOM 2414 N N . LEU B 1 148 ? -11.195 2.072 -29.328 1 33.25 148 LEU B N 1
ATOM 2415 C CA . LEU B 1 148 ? -10.914 0.981 -30.25 1 33.25 148 LEU B CA 1
ATOM 2416 C C . LEU B 1 148 ? -11.789 1.086 -31.5 1 33.25 148 LEU B C 1
ATOM 2418 O O . LEU B 1 148 ? -11.328 0.801 -32.625 1 33.25 148 LEU B O 1
ATOM 2422 N N . SER B 1 149 ? -12.969 1.488 -31.219 1 34.56 149 SER B N 1
ATOM 2423 C CA . SER B 1 149 ? -13.844 1.701 -32.375 1 34.56 149 SER B CA 1
ATOM 2424 C C . SER B 1 149 ? -13.352 2.855 -33.219 1 34.56 149 SER B C 1
ATOM 2426 O O . SER B 1 149 ? -13.398 2.781 -34.469 1 34.56 149 SER B O 1
ATOM 2428 N N . ARG B 1 150 ? -12.859 3.854 -32.469 1 34.72 150 ARG B N 1
ATOM 2429 C CA . ARG B 1 150 ? -12.344 4.992 -33.219 1 34.72 150 ARG B CA 1
ATOM 2430 C C . ARG B 1 150 ? -11.023 4.648 -33.906 1 34.72 150 ARG B C 1
ATOM 2432 O O . ARG B 1 150 ? -10.781 5.031 -35.062 1 34.72 150 ARG B O 1
ATOM 2439 N N . VAL B 1 151 ? -10.234 3.947 -33.188 1 35.66 151 VAL B N 1
ATOM 2440 C CA . VAL B 1 151 ? -8.969 3.506 -33.781 1 35.66 151 VAL B CA 1
ATOM 2441 C C . VAL B 1 151 ? -9.25 2.51 -34.906 1 35.66 151 VAL B C 1
ATOM 2443 O O . VAL B 1 151 ? -8.625 2.572 -35.969 1 35.66 151 VAL B O 1
ATOM 2446 N N . LYS B 1 152 ? -10.203 1.68 -34.625 1 37.09 152 LYS B N 1
ATOM 2447 C CA . LYS B 1 152 ? -10.625 0.773 -35.688 1 37.09 152 LYS B CA 1
ATOM 2448 C C . LYS B 1 152 ? -11.227 1.544 -36.875 1 37.09 152 LYS B C 1
ATOM 2450 O O . LYS B 1 152 ? -10.977 1.214 -38.031 1 37.09 152 LYS B O 1
ATOM 2455 N N . GLN B 1 153 ? -11.969 2.592 -36.438 1 38.66 153 GLN B N 1
ATOM 2456 C CA . GLN B 1 153 ? -12.555 3.453 -37.469 1 38.66 153 GLN B CA 1
ATOM 2457 C C . GLN B 1 153 ? -11.469 4.25 -38.188 1 38.66 153 GLN B C 1
ATOM 2459 O O . GLN B 1 153 ? -11.516 4.398 -39.406 1 38.66 153 GLN B O 1
ATOM 2464 N N . LEU B 1 154 ? -10.531 4.699 -37.344 1 40.22 154 LEU B N 1
ATOM 2465 C CA . LEU B 1 154 ? -9.438 5.453 -37.938 1 40.22 154 LEU B CA 1
ATOM 2466 C C . LEU B 1 154 ? -8.578 4.551 -38.844 1 40.22 154 LEU B C 1
ATOM 2468 O O . LEU B 1 154 ? -8.133 4.961 -39.906 1 40.22 154 LEU B O 1
ATOM 2472 N N . SER B 1 155 ? -8.406 3.318 -38.25 1 39.31 155 SER B N 1
ATOM 2473 C CA . SER B 1 155 ? -7.668 2.363 -39.062 1 39.31 155 SER B CA 1
ATOM 2474 C C . SER B 1 155 ? -8.453 1.989 -40.312 1 39.31 155 SER B C 1
ATOM 2476 O O . SER B 1 155 ? -7.871 1.78 -41.375 1 39.31 155 SER B O 1
ATOM 2478 N N . HIS B 1 156 ? -9.758 1.952 -40.094 1 41.78 156 HIS B N 1
ATOM 2479 C CA . HIS B 1 156 ? -10.625 1.704 -41.25 1 41.78 156 HIS B CA 1
ATOM 2480 C C . HIS B 1 156 ? -10.641 2.896 -42.188 1 41.78 156 HIS B C 1
ATOM 2482 O O . HIS B 1 156 ? -10.656 2.725 -43.406 1 41.78 156 HIS B O 1
ATOM 2488 N N . ASP B 1 157 ? -10.594 4.059 -41.594 1 43.5 157 ASP B N 1
ATOM 2489 C CA . ASP B 1 157 ? -10.594 5.266 -42.406 1 43.5 157 ASP B CA 1
ATOM 2490 C C . ASP B 1 157 ? -9.258 5.434 -43.156 1 43.5 157 ASP B C 1
ATOM 2492 O O . ASP B 1 157 ? -9.227 5.895 -44.281 1 43.5 157 ASP B O 1
ATOM 2496 N N . ASP B 1 158 ? -8.188 5.074 -42.469 1 40.88 158 ASP B N 1
ATOM 2497 C CA . ASP B 1 158 ? -6.883 5.16 -43.125 1 40.88 158 ASP B CA 1
ATOM 2498 C C . ASP B 1 158 ? -6.758 4.145 -44.25 1 40.88 158 ASP B C 1
ATOM 2500 O O . ASP B 1 158 ? -6.035 4.375 -45.219 1 40.88 158 ASP B O 1
ATOM 2504 N N . GLN B 1 159 ? -7.387 2.98 -44.031 1 42.19 159 GLN B N 1
ATOM 2505 C CA . GLN B 1 159 ? -7.379 1.991 -45.094 1 42.19 159 GLN B CA 1
ATOM 2506 C C . GLN B 1 159 ? -8.188 2.475 -46.281 1 42.19 159 GLN B C 1
ATOM 2508 O O . GLN B 1 159 ? -7.84 2.178 -47.438 1 42.19 159 GLN B O 1
ATOM 2513 N N . LEU B 1 160 ? -9.172 3.287 -46.062 1 40.88 160 LEU B N 1
ATOM 2514 C CA . LEU B 1 160 ? -9.984 3.807 -47.156 1 40.88 160 LEU B CA 1
ATOM 2515 C C . LEU B 1 160 ? -9.266 4.938 -47.875 1 40.88 160 LEU B C 1
ATOM 2517 O O . LEU B 1 160 ? -9.414 5.098 -49.094 1 40.88 160 LEU B O 1
ATOM 2521 N N . ALA B 1 161 ? -8.453 5.691 -47.219 1 44.66 161 ALA B N 1
ATOM 2522 C CA . ALA B 1 161 ? -7.75 6.793 -47.875 1 44.66 161 ALA B CA 1
ATOM 2523 C C . ALA B 1 161 ? -6.602 6.273 -48.719 1 44.66 161 ALA B C 1
ATOM 2525 O O . ALA B 1 161 ? -6.078 7 -49.562 1 44.66 161 ALA B O 1
ATOM 2526 N N . SER B 1 162 ? -6.082 5.094 -48.188 1 37.88 162 SER B N 1
ATOM 2527 C CA . SER B 1 162 ? -4.977 4.559 -49 1 37.88 162 SER B CA 1
ATOM 2528 C C . SER B 1 162 ? -5.484 3.795 -50.219 1 37.88 162 SER B C 1
ATOM 2530 O O . SER B 1 162 ? -4.691 3.293 -51 1 37.88 162 SER B O 1
ATOM 2532 N N . GLN B 1 163 ? -6.805 3.789 -50.344 1 33.06 163 GLN B N 1
ATOM 2533 C CA . GLN B 1 163 ? -7.234 3.299 -51.656 1 33.06 163 GLN B CA 1
ATOM 2534 C C . GLN B 1 163 ? -7.516 4.453 -52.625 1 33.06 163 GLN B C 1
ATOM 2536 O O . GLN B 1 163 ? -8.055 5.484 -52.219 1 33.06 163 GLN B O 1
#

Nearest PDB structures (foldseek):
  8ajq-assembly2_C  TM=8.496E-01  e=2.173E-09  Pseudomonas aeruginosa PAO1
  1xa8-assembly1_A  TM=7.457E-01  e=2.545E-05  Paracoccus denitrificans
  8p1x-assembly1_AAA  TM=8.722E-01  e=3.641E+00  Staphylococcus epidermidis
  4wac-assembly1_A  TM=8.435E-01  e=7.757E+00  Staphylococcus aureus
  7l7b-assembly1_C  TM=2.617E-01  e=3.241E+00  Clostridia bacterium

Sequence (326 aa):
MDVEVTCCCGDVALQIRGTPVSACYCHCNACRRYTKQLFSSMALFSPSAVEVRGTATSYATSADLARFHCARCGSHLYEEGGGLRMVPIAMLAQGTEIPEEVWPRAHIFYENRVVDVRDGLPKYKEFDVDFSKDPPEPQVRSGYEHVLSRVKQLSHDDQLASQMDVEVTCCCGDVALQIRGTPVSACYCHCNACRRYTKQLFSSMALFSPSAVEVRGTATSYATSADLARFHCARCGSHLYEEGGGLRMVPIAMLAQGTEIPEEVWPRAHIFYENRVVDVRDGLPKYKEFDVDFSKDPPEPQVRSGYEHVLSRVKQLSHDDQLASQ

InterPro domains:
  IPR006913 CENP-V/GFA domain [PF04828] (4-111)
  IPR006913 CENP-V/GFA domain [PS51891] (3-104)
  IPR011057 Mss4-like superfamily [SSF51316] (5-127)

Foldseek 3Di:
DFDKFAFPVRQKIKTFADFFPAWAWEQDPLCCVVVVDLIFTKTKHQPVRIDMDHDWDWDASDPFKIWTADPPPGDTAWMGGPRIIIGGQVRCDDVPDGDPRHDHQEYECCVNGPDDDDFQHHYYNHPPDPRPDGRPDRPPPPVVVVVVVVVVVVVVVVVVVVD/DFDKFAFPVRQKIKTFADFFPAWAWEQDPLCCVVVVDLIFTKTKHQPVRIDMDHDWDWDASDPFKIWTADPPPGDTAWMGGPRIIIGGQVRCADVVDGDPRHDHQEYECCVNGPDDDDFQHHYYNHPPDPRPDGRPDRPPDPVVVVVVVVVVVVVVVVVVVVD

Solvent-accessible surface area (backbone atoms only — not comparable to full-atom values): 17364 Å² total; per-residue (Å²): 85,81,49,75,37,61,42,65,78,57,69,30,36,38,41,36,47,53,69,49,79,43,24,30,33,40,17,39,66,69,58,22,55,43,65,28,32,71,50,46,50,35,25,31,25,51,50,88,27,53,44,76,46,65,71,66,44,68,33,66,85,48,98,61,33,37,35,28,15,35,68,71,59,24,16,63,57,36,32,39,40,90,81,28,30,33,31,37,39,41,58,60,39,58,85,54,34,59,52,74,79,48,49,62,42,32,33,23,20,43,84,49,31,51,65,90,78,76,72,83,59,54,75,31,70,48,74,91,60,76,73,84,57,75,48,69,74,72,80,58,71,65,61,52,53,53,46,47,46,44,49,48,43,47,52,47,48,51,54,55,67,74,97,84,79,50,74,38,59,42,65,77,57,70,31,35,38,41,36,47,53,70,52,79,42,23,29,33,40,17,39,66,68,57,24,53,42,63,28,31,71,49,47,49,33,24,30,25,52,50,88,28,52,44,76,44,67,70,67,42,69,32,67,84,45,99,61,33,37,36,29,15,34,69,72,59,26,17,65,58,37,33,40,41,91,79,27,30,33,31,37,39,41,59,60,38,58,85,54,35,58,53,75,81,48,50,61,43,31,32,25,20,43,82,49,32,50,64,89,78,75,71,82,58,54,74,30,71,48,74,89,59,76,72,85,56,75,46,67,73,70,78,58,71,64,62,52,55,54,46,46,48,44,47,48,45,47,52,48,48,51,56,54,67,73,95